Protein AF-Q2S9F2-F1 (afdb_monomer_lite)

Radius of gyration: 26.55 Å; chains: 1; bounding box: 74×71×76 Å

Sequence (240 aa):
MEINANRGHQISAYERQDVNKSVSGRTSPLAGSSPKSVAPEAPVVNSQAAGASGDALRTSQHSETRSVEAHNAGSGSVSNESGYSQVISGLIEDSNKKFPLTETNARIILDRFVPEGFVPEAVAGPGGKGADLVTKGPDGQIFKIENKCTASARGFDKEISHAAQNQAEGCLVFVQVPEGTDAGRWMGKFWGNRQTILNDPTPENVQKLEVYKNTDIVIYDDKGNELLPRQPIFNPDGKR

Foldseek 3Di:
DDDDDDDDDDDDDDDDDDDDDDDDDDDDDDDDDDDDDDDDDDDDDDDDDDDDDDDDYDDDDDDDDDDDDDDDDDDPPPPPPVVLVVQLVLQQVLADPVFTQASLVSVCCVVPVQDPQWDWPDANPDPQAEARTWIAHPVRDIAGEHEHEDADLVSVLVVVLSCLPHYFQQYEYEYEYAPPDQVVVSLLVSLVVLVVLLVPVDVVSVVSQVSQQNYWYWYAYSVGHTNGDIDGSDDSVSDD

pLDDT: mean 72.16, std 23.18, range [33.34, 98.62]

Secondary structure (DSSP, 8-state):
------------------------------------------------------------------------------SSHHHHHHHHHHHHHHS-TTSPPPHHHHHHIIIIISPTT-EEEEESPSTTTS-SEEEE-TTS-EEEEEEEE-SSHHHHHHHHHHHHHHT-TT-EEEEEE-TT--HHHHHHHHHHTTHHHHHS--HHHHHHHHHHHT-EEEEEETTS-EEEEEEES--TT---

Organism: Hahella chejuensis (strain KCTC 2396) (NCBI:txid349521)

Structure (mmCIF, N/CA/C/O backbone):
data_AF-Q2S9F2-F1
#
_entry.id   AF-Q2S9F2-F1
#
loop_
_atom_site.group_PDB
_atom_site.id
_atom_site.type_symbol
_atom_site.label_atom_id
_atom_site.label_alt_id
_atom_site.label_comp_id
_atom_site.label_asym_id
_atom_site.label_entity_id
_atom_site.label_seq_id
_atom_site.pdbx_PDB_ins_code
_atom_site.Cartn_x
_atom_site.Cartn_y
_atom_site.Cartn_z
_atom_site.occupancy
_atom_site.B_iso_or_equiv
_atom_site.auth_seq_id
_atom_site.auth_comp_id
_atom_site.auth_asym_id
_atom_site.auth_atom_id
_atom_site.pdbx_PDB_model_num
ATOM 1 N N . MET A 1 1 ? 10.775 -36.681 32.667 1.00 45.22 1 MET A N 1
ATOM 2 C CA . MET A 1 1 ? 10.186 -36.046 31.470 1.00 45.22 1 MET A CA 1
ATOM 3 C C . MET A 1 1 ? 9.834 -34.634 31.867 1.00 45.22 1 MET A C 1
ATOM 5 O O . MET A 1 1 ? 8.874 -34.444 32.601 1.00 45.22 1 MET A O 1
ATOM 9 N N . GLU A 1 2 ? 10.694 -33.686 31.514 1.00 41.72 2 GLU A N 1
ATOM 10 C CA . GLU A 1 2 ? 10.512 -32.276 31.849 1.00 41.72 2 GLU A CA 1
ATOM 11 C C . GLU A 1 2 ? 9.581 -31.603 30.841 1.00 41.72 2 GLU A C 1
ATOM 13 O O . GLU A 1 2 ? 9.624 -31.867 29.639 1.00 41.72 2 GLU A O 1
ATOM 18 N N . ILE A 1 3 ? 8.708 -30.765 31.385 1.00 43.34 3 ILE A N 1
ATOM 19 C CA . ILE A 1 3 ? 7.673 -29.998 30.706 1.00 43.34 3 ILE A CA 1
ATOM 20 C C . ILE A 1 3 ? 8.338 -28.709 30.227 1.00 43.34 3 ILE A C 1
ATOM 22 O O . ILE A 1 3 ? 8.887 -27.983 31.053 1.00 43.34 3 ILE A O 1
ATOM 26 N N . ASN A 1 4 ? 8.275 -28.398 28.932 1.00 47.09 4 ASN A N 1
ATOM 27 C CA . ASN A 1 4 ? 8.711 -27.095 28.434 1.00 47.09 4 ASN A CA 1
ATOM 28 C C . ASN A 1 4 ? 7.528 -26.366 27.803 1.00 47.09 4 ASN A C 1
ATOM 30 O O . ASN A 1 4 ? 7.101 -26.655 26.686 1.00 47.09 4 ASN A O 1
ATOM 34 N N . ALA A 1 5 ? 6.978 -25.443 28.584 1.00 44.69 5 ALA A N 1
ATOM 35 C CA . ALA A 1 5 ? 6.025 -24.448 28.146 1.00 44.69 5 ALA A CA 1
ATOM 36 C C . ALA A 1 5 ? 6.766 -23.150 27.795 1.00 44.69 5 ALA A C 1
ATOM 38 O O . ALA A 1 5 ? 7.751 -22.797 28.440 1.00 44.69 5 ALA A O 1
ATOM 39 N N . ASN A 1 6 ? 6.144 -22.383 26.896 1.00 40.88 6 ASN A N 1
ATOM 40 C CA . ASN A 1 6 ? 6.154 -20.919 26.864 1.00 40.88 6 ASN A CA 1
ATOM 41 C C . ASN A 1 6 ? 7.229 -20.217 26.002 1.00 40.88 6 ASN A C 1
ATOM 43 O O . ASN A 1 6 ? 8.405 -20.182 26.351 1.00 40.88 6 ASN A O 1
ATOM 47 N N . ARG A 1 7 ? 6.775 -19.509 24.954 1.00 42.38 7 ARG A N 1
ATOM 48 C CA . ARG A 1 7 ? 6.865 -18.033 24.887 1.00 42.38 7 ARG A CA 1
ATOM 49 C C . ARG A 1 7 ? 6.164 -17.469 23.647 1.00 42.38 7 ARG A C 1
ATOM 51 O O . ARG A 1 7 ? 6.680 -17.535 22.535 1.00 42.38 7 ARG A O 1
ATOM 58 N N . GLY A 1 8 ? 5.003 -16.859 23.882 1.00 33.34 8 GLY A N 1
ATOM 59 C CA . GLY A 1 8 ? 4.408 -15.883 22.975 1.00 33.34 8 GLY A CA 1
ATOM 60 C C . GLY A 1 8 ? 5.247 -14.604 22.924 1.00 33.34 8 GLY A C 1
ATOM 61 O O . GLY A 1 8 ? 5.791 -14.167 23.939 1.00 33.34 8 GLY A O 1
ATOM 62 N N . HIS A 1 9 ? 5.356 -14.016 21.736 1.00 38.94 9 HIS A N 1
ATOM 63 C CA . HIS A 1 9 ? 5.893 -12.674 21.547 1.00 38.94 9 HIS A CA 1
ATOM 64 C C . HIS A 1 9 ? 4.723 -11.688 21.542 1.00 38.94 9 HIS A C 1
ATOM 66 O O . HIS A 1 9 ? 3.974 -11.607 20.573 1.00 38.94 9 HIS A O 1
ATOM 72 N N . GLN A 1 10 ? 4.563 -10.957 22.645 1.00 36.69 10 GLN A N 1
ATOM 73 C CA . GLN A 1 10 ? 3.843 -9.687 22.656 1.00 36.69 10 GLN A CA 1
ATOM 74 C C . GLN A 1 10 ? 4.775 -8.616 22.086 1.00 36.69 10 GLN A C 1
ATOM 76 O O . GLN A 1 10 ? 5.884 -8.431 22.590 1.00 36.69 10 GLN A O 1
ATOM 81 N N . ILE A 1 11 ? 4.339 -7.923 21.037 1.00 41.59 11 ILE A N 1
ATOM 82 C CA . ILE A 1 11 ? 5.031 -6.741 20.523 1.00 41.59 11 ILE A CA 1
ATOM 83 C C . ILE A 1 11 ? 4.485 -5.544 21.305 1.00 41.59 11 ILE A C 1
ATOM 85 O O . ILE A 1 11 ? 3.304 -5.217 21.233 1.00 41.59 11 ILE A O 1
ATOM 89 N N . SER A 1 12 ? 5.363 -4.970 22.124 1.00 42.62 12 SER A N 1
ATOM 90 C CA . SER A 1 12 ? 5.127 -3.815 22.988 1.00 42.62 12 SER A CA 1
ATOM 91 C C . SER A 1 12 ? 4.957 -2.529 22.179 1.00 42.62 12 SER A C 1
ATOM 93 O O . SER A 1 12 ? 5.677 -2.297 21.209 1.00 42.62 12 SER A O 1
ATOM 95 N N . ALA A 1 13 ? 4.047 -1.677 22.651 1.00 37.44 13 ALA A N 1
ATOM 96 C CA . ALA A 1 13 ? 3.796 -0.321 22.187 1.00 37.44 13 ALA A CA 1
ATOM 97 C C . ALA A 1 13 ? 5.071 0.545 22.173 1.00 37.44 13 ALA A C 1
ATOM 99 O O . ALA A 1 13 ? 5.879 0.504 23.104 1.00 37.44 13 ALA A O 1
ATOM 100 N N . TYR A 1 14 ? 5.224 1.344 21.115 1.00 40.38 14 TYR A N 1
ATOM 101 C CA . TYR A 1 14 ? 6.233 2.393 21.016 1.00 40.38 14 TYR A CA 1
ATOM 102 C C . TYR A 1 14 ? 5.689 3.690 21.625 1.00 40.38 14 TYR A C 1
ATOM 104 O O . TYR A 1 14 ? 4.856 4.371 21.038 1.00 40.38 14 TYR A O 1
ATOM 112 N N . GLU A 1 15 ? 6.210 4.034 22.797 1.00 41.66 15 GLU A N 1
ATOM 113 C CA . GLU A 1 15 ? 6.086 5.339 23.441 1.00 41.66 15 GLU A CA 1
ATOM 114 C C . GLU A 1 15 ? 7.384 6.119 23.185 1.00 41.66 15 GLU A C 1
ATOM 116 O O . GLU A 1 15 ? 8.448 5.689 23.637 1.00 41.66 15 GLU A O 1
ATOM 121 N N . ARG A 1 16 ? 7.339 7.240 22.446 1.00 43.81 16 ARG A N 1
ATOM 122 C CA . ARG A 1 16 ? 8.476 8.178 22.341 1.00 43.81 16 ARG A CA 1
ATOM 123 C C . ARG A 1 16 ? 8.042 9.642 22.248 1.00 43.81 16 ARG A C 1
ATOM 125 O O . ARG A 1 16 ? 7.704 10.145 21.188 1.00 43.81 16 ARG A O 1
ATOM 132 N N . GLN A 1 17 ? 8.111 10.264 23.421 1.00 35.12 17 GLN A N 1
ATOM 133 C CA . GLN A 1 17 ? 8.610 11.601 23.765 1.00 35.12 17 GLN A CA 1
ATOM 134 C C . GLN A 1 17 ? 8.918 12.587 22.622 1.00 35.12 17 GLN A C 1
ATOM 136 O O . GLN A 1 17 ? 9.871 12.420 21.859 1.00 35.12 17 GLN A O 1
ATOM 141 N N . ASP A 1 18 ? 8.185 13.701 22.656 1.00 40.66 18 ASP A N 1
ATOM 142 C CA . ASP A 1 18 ? 8.469 14.950 21.958 1.00 40.66 18 ASP A CA 1
ATOM 143 C C . ASP A 1 18 ? 9.822 15.541 22.377 1.00 40.66 18 ASP A C 1
ATOM 145 O O . ASP A 1 18 ? 10.045 15.891 23.540 1.00 40.66 18 ASP A O 1
ATOM 149 N N . VAL A 1 19 ? 10.719 15.732 21.407 1.00 45.16 19 VAL A N 1
ATOM 150 C CA . VAL A 1 19 ? 11.917 16.557 21.584 1.00 45.16 19 VAL A CA 1
ATOM 151 C C . VAL A 1 19 ? 11.821 17.780 20.682 1.00 45.16 19 VAL A C 1
ATOM 153 O O . VAL A 1 19 ? 12.097 17.739 19.485 1.00 45.16 19 VAL A O 1
ATOM 156 N N . ASN A 1 20 ? 11.466 18.893 21.321 1.00 40.97 20 ASN A N 1
ATOM 157 C CA . ASN A 1 20 ? 11.644 20.262 20.854 1.00 40.97 20 ASN A CA 1
ATOM 158 C C . ASN A 1 20 ? 13.011 20.473 20.183 1.00 40.97 20 ASN A C 1
ATOM 160 O O . ASN A 1 20 ? 14.044 20.422 20.856 1.00 40.97 20 ASN A O 1
ATOM 164 N N . LYS A 1 21 ? 13.022 20.856 18.901 1.00 42.50 21 LYS A N 1
ATOM 165 C CA . LYS A 1 21 ? 14.132 21.623 18.319 1.00 42.50 21 LYS A CA 1
ATOM 166 C C . LYS A 1 21 ? 13.632 22.771 17.447 1.00 42.50 21 LYS A C 1
ATOM 168 O O . LYS A 1 21 ? 13.168 22.598 16.328 1.00 42.50 21 LYS A O 1
ATOM 173 N N . SER A 1 22 ? 13.802 23.954 18.028 1.00 42.22 22 SER A N 1
ATOM 174 C CA . SER A 1 22 ? 13.998 25.256 17.394 1.00 42.22 22 SER A CA 1
ATOM 175 C C . SER A 1 22 ? 14.765 25.155 16.067 1.00 42.22 22 SER A C 1
ATOM 177 O O . SER A 1 22 ? 15.881 24.631 16.026 1.00 42.22 22 SER A O 1
ATOM 179 N N . VAL A 1 23 ? 14.183 25.706 14.997 1.00 43.41 23 VAL A N 1
ATOM 180 C CA . VAL A 1 23 ? 14.900 26.027 13.759 1.00 43.41 23 VAL A CA 1
ATOM 181 C C . VAL A 1 23 ? 14.682 27.500 13.438 1.00 43.41 23 VAL A C 1
ATOM 183 O O . VAL A 1 23 ? 13.588 27.955 13.112 1.00 43.41 23 VAL A O 1
ATOM 186 N N . SER A 1 24 ? 15.787 28.223 13.582 1.00 42.72 24 SER A N 1
ATOM 187 C CA . SER A 1 24 ? 16.020 29.599 13.167 1.00 42.72 24 SER A CA 1
ATOM 188 C C . SER A 1 24 ? 15.817 29.760 11.660 1.00 42.72 24 SER A C 1
ATOM 190 O O . SER A 1 24 ? 16.297 28.954 10.860 1.00 42.72 24 SER A O 1
ATOM 192 N N . GLY A 1 25 ? 15.096 30.816 11.287 1.00 40.66 25 GLY A N 1
ATOM 193 C CA . GLY A 1 25 ? 14.756 31.137 9.912 1.00 40.66 25 GLY A CA 1
ATOM 194 C C . GLY A 1 25 ? 15.952 31.576 9.070 1.00 40.66 25 GLY A C 1
ATOM 195 O O . GLY A 1 25 ? 16.818 32.332 9.509 1.00 40.66 25 GLY A O 1
ATOM 196 N N . ARG A 1 26 ? 15.931 31.172 7.799 1.00 42.25 26 ARG A N 1
ATOM 197 C CA . ARG A 1 26 ? 16.547 31.929 6.709 1.00 42.25 26 ARG A CA 1
ATOM 198 C C . ARG A 1 26 ? 15.593 31.982 5.531 1.00 42.25 26 ARG A C 1
ATOM 200 O O . ARG A 1 26 ? 15.248 30.975 4.923 1.00 42.25 26 ARG A O 1
ATOM 207 N N . THR A 1 27 ? 15.178 33.204 5.254 1.00 45.12 27 THR A N 1
ATOM 208 C CA . THR A 1 27 ? 14.506 33.652 4.049 1.00 45.12 27 THR A CA 1
ATOM 209 C C . THR A 1 27 ? 15.504 33.697 2.895 1.00 45.12 27 THR A C 1
ATOM 211 O O . THR A 1 27 ? 16.636 34.154 3.055 1.00 45.12 27 THR A O 1
ATOM 214 N N . SER A 1 28 ? 15.080 33.267 1.709 1.00 43.59 28 SER A N 1
ATOM 215 C CA . SER A 1 28 ? 15.512 33.866 0.442 1.00 43.59 28 SER A CA 1
ATOM 216 C C . SER A 1 28 ? 14.457 33.626 -0.645 1.00 43.59 28 SER A C 1
ATOM 218 O O . SER A 1 28 ? 13.730 32.634 -0.566 1.00 43.59 28 SER A O 1
ATOM 220 N N . PRO A 1 29 ? 14.301 34.568 -1.594 1.00 51.03 29 PRO A N 1
ATOM 221 C CA . PRO A 1 29 ? 13.033 34.796 -2.271 1.00 51.03 29 PRO A CA 1
ATOM 222 C C . PRO A 1 29 ? 12.906 34.174 -3.670 1.00 51.03 29 PRO A C 1
ATOM 224 O O . PRO A 1 29 ? 13.873 33.961 -4.394 1.00 51.03 29 PRO A O 1
ATOM 227 N N . LEU A 1 30 ? 11.629 33.956 -3.996 1.00 38.56 30 LEU A N 1
ATOM 228 C CA . LEU A 1 30 ? 10.919 34.014 -5.278 1.00 38.56 30 LEU A CA 1
ATOM 229 C C . LEU A 1 30 ? 11.666 34.584 -6.502 1.00 38.56 30 LEU A C 1
ATOM 231 O O . LEU A 1 30 ? 12.163 35.704 -6.463 1.00 38.56 30 LEU A O 1
ATOM 235 N N . ALA A 1 31 ? 11.513 33.877 -7.630 1.00 37.41 31 ALA A N 1
ATOM 236 C CA . ALA A 1 31 ? 10.821 34.324 -8.857 1.00 37.41 31 ALA A CA 1
ATOM 237 C C . ALA A 1 31 ? 11.562 33.886 -10.135 1.00 37.41 31 ALA A C 1
ATOM 239 O O . ALA A 1 31 ? 12.744 34.161 -10.310 1.00 37.41 31 ALA A O 1
ATOM 240 N N . GLY A 1 32 ? 10.845 33.236 -11.055 1.00 36.12 32 GLY A N 1
ATOM 241 C CA . GLY A 1 32 ? 11.399 32.806 -12.342 1.00 36.12 32 GLY A CA 1
ATOM 242 C C . GLY A 1 32 ? 10.401 32.043 -13.207 1.00 36.12 32 GLY A C 1
ATOM 243 O O . GLY A 1 32 ? 10.563 30.857 -13.455 1.00 36.12 32 GLY A O 1
ATOM 244 N N . SER A 1 33 ? 9.338 32.742 -13.587 1.00 38.69 33 SER A N 1
ATOM 245 C CA . SER A 1 33 ? 8.270 32.447 -14.547 1.00 38.69 33 SER A CA 1
ATOM 246 C C . SER A 1 33 ? 8.519 31.369 -15.623 1.00 38.69 33 SER A C 1
ATOM 248 O O . SER A 1 33 ? 9.449 31.457 -16.416 1.00 38.69 33 SER A O 1
ATOM 250 N N . SER A 1 34 ? 7.566 30.437 -15.754 1.00 43.50 34 SER A N 1
ATOM 251 C CA . SER A 1 34 ? 7.169 29.856 -17.055 1.00 43.50 34 SER A CA 1
ATOM 252 C C . SER A 1 34 ? 6.164 30.797 -17.743 1.00 43.50 34 SER A C 1
ATOM 254 O O . SER A 1 34 ? 5.491 31.552 -17.034 1.00 43.50 34 SER A O 1
ATOM 256 N N . PRO A 1 35 ? 5.984 30.748 -19.081 1.00 49.78 35 PRO A N 1
ATOM 257 C CA . PRO A 1 35 ? 4.872 29.916 -19.566 1.00 49.78 35 PRO A CA 1
ATOM 258 C C . PRO A 1 35 ? 5.011 29.293 -20.983 1.00 49.78 35 PRO A C 1
ATOM 260 O O . PRO A 1 35 ? 5.634 29.853 -21.875 1.00 49.78 35 PRO A O 1
ATOM 263 N N . LYS A 1 36 ? 4.303 28.156 -21.142 1.00 37.22 36 LYS A N 1
ATOM 264 C CA . LYS A 1 36 ? 3.367 27.759 -22.231 1.00 37.22 36 LYS A CA 1
ATOM 265 C C . LYS A 1 36 ? 3.861 27.782 -23.693 1.00 37.22 36 LYS A C 1
ATOM 267 O O . LYS A 1 36 ? 4.140 28.827 -24.251 1.00 37.22 36 LYS A O 1
ATOM 272 N N . SER A 1 37 ? 4.027 26.610 -24.321 1.00 40.28 37 SER A N 1
ATOM 273 C CA . SER A 1 37 ? 3.012 25.799 -25.047 1.00 40.28 37 SER A CA 1
ATOM 274 C C . SER A 1 37 ? 2.875 26.207 -26.516 1.00 40.28 37 SER A C 1
ATOM 276 O O . SER A 1 37 ? 2.572 27.366 -26.730 1.00 40.28 37 SER A O 1
ATOM 278 N N . VAL A 1 38 ? 3.008 25.271 -27.470 1.00 37.25 38 VAL A N 1
ATOM 279 C CA . VAL A 1 38 ? 2.048 24.983 -28.568 1.00 37.25 38 VAL A CA 1
ATOM 280 C C . VAL A 1 38 ? 2.510 23.717 -29.319 1.00 37.25 38 VAL A C 1
ATOM 282 O O . VAL A 1 38 ? 3.576 23.693 -29.922 1.00 37.25 38 VAL A O 1
ATOM 285 N N . ALA A 1 39 ? 1.672 22.685 -29.297 1.00 46.53 39 ALA A N 1
ATOM 286 C CA . ALA A 1 39 ? 1.370 21.721 -30.367 1.00 46.53 39 ALA A CA 1
ATOM 287 C C . ALA A 1 39 ? 0.012 21.093 -29.962 1.00 46.53 39 ALA A C 1
ATOM 289 O O . ALA A 1 39 ? -0.249 21.085 -28.753 1.00 46.53 39 ALA A O 1
ATOM 290 N N . PRO A 1 40 ? -0.861 20.565 -30.848 1.00 50.81 40 PRO A N 1
ATOM 291 C CA . PRO A 1 40 ? -0.631 20.129 -32.232 1.00 50.81 40 PRO A CA 1
ATOM 292 C C . PRO A 1 40 ? -1.713 20.586 -33.247 1.00 50.81 40 PRO A C 1
ATOM 294 O O . PRO A 1 40 ? -2.812 20.981 -32.868 1.00 50.81 40 PRO A O 1
ATOM 297 N N . GLU A 1 41 ? -1.441 20.442 -34.546 1.00 40.09 41 GLU A N 1
ATOM 298 C CA . GLU A 1 41 ? -2.476 20.439 -35.591 1.00 40.09 41 GLU A CA 1
ATOM 299 C C . GLU A 1 41 ? -2.682 19.019 -36.136 1.00 40.09 41 GLU A C 1
ATOM 301 O O . GLU A 1 41 ? -1.753 18.371 -36.614 1.00 40.09 41 GLU A O 1
ATOM 306 N N . ALA A 1 42 ? -3.927 18.558 -36.078 1.00 48.06 42 ALA A N 1
ATOM 307 C CA . ALA A 1 42 ? -4.549 17.630 -37.020 1.00 48.06 42 ALA A CA 1
ATOM 308 C C . ALA A 1 42 ? -6.026 18.054 -37.095 1.00 48.06 42 ALA A C 1
ATOM 310 O O . ALA A 1 42 ? -6.564 18.493 -36.072 1.00 48.06 42 ALA A O 1
ATOM 311 N N . PRO A 1 43 ? -6.706 17.956 -38.253 1.00 52.97 43 PRO A N 1
ATOM 312 C CA . PRO A 1 43 ? -7.433 16.709 -38.508 1.00 52.97 43 PRO A CA 1
ATOM 313 C C . PRO A 1 43 ? -7.662 16.387 -40.003 1.00 52.97 43 PRO A C 1
ATOM 315 O O . PRO A 1 43 ? -7.225 17.103 -40.895 1.00 52.97 43 PRO A O 1
ATOM 318 N N . VAL A 1 44 ? -8.439 15.317 -40.212 1.00 44.75 44 VAL A N 1
ATOM 319 C CA . VAL A 1 44 ? -9.362 15.013 -41.326 1.00 44.75 44 VAL A CA 1
ATOM 320 C C . VAL A 1 44 ? -9.011 13.713 -42.045 1.00 44.75 44 VAL A C 1
ATOM 322 O O . VAL A 1 44 ? -8.223 13.716 -42.979 1.00 44.75 44 VAL A O 1
ATOM 325 N N . VAL A 1 45 ? -9.720 12.631 -41.694 1.00 49.09 45 VAL A N 1
ATOM 326 C CA . VAL A 1 45 ? -10.339 11.748 -42.697 1.00 49.09 45 VAL A CA 1
ATOM 327 C C . VAL A 1 45 ? -11.680 11.247 -42.158 1.00 49.09 45 VAL A C 1
ATOM 329 O O . VAL A 1 45 ? -11.782 10.748 -41.041 1.00 49.09 45 VAL A O 1
ATOM 332 N N . ASN A 1 46 ? -12.705 11.434 -42.981 1.00 40.50 46 ASN A N 1
ATOM 333 C CA . ASN A 1 46 ? -14.092 11.028 -42.812 1.00 40.50 46 ASN A CA 1
ATOM 334 C C . ASN A 1 46 ? -14.318 9.711 -43.579 1.00 40.50 46 ASN A C 1
ATOM 336 O O . ASN A 1 46 ? -13.809 9.568 -44.690 1.00 40.50 46 ASN A O 1
ATOM 340 N N . SER A 1 47 ? -15.096 8.774 -43.039 1.00 49.50 47 SER A N 1
ATOM 341 C CA . SER A 1 47 ? -15.821 7.780 -43.850 1.00 49.50 47 SER A CA 1
ATOM 342 C C . SER A 1 47 ? -17.015 7.197 -43.086 1.00 49.50 47 SER A C 1
ATOM 344 O O . SER A 1 47 ? -16.879 6.522 -42.070 1.00 49.50 47 SER A O 1
ATOM 346 N N . GLN A 1 48 ? -18.197 7.495 -43.630 1.00 39.34 48 GLN A N 1
ATOM 347 C CA . GLN A 1 48 ? -19.456 6.740 -43.537 1.00 39.34 48 GLN A CA 1
ATOM 348 C C . GLN A 1 48 ? -19.243 5.339 -44.184 1.00 39.34 48 GLN A C 1
ATOM 350 O O . GLN A 1 48 ? -18.257 5.158 -44.889 1.00 39.34 48 GLN A O 1
ATOM 355 N N . ALA A 1 49 ? -20.063 4.289 -44.075 1.00 38.88 49 ALA A N 1
ATOM 356 C CA . ALA A 1 49 ? -21.496 4.125 -43.829 1.00 38.88 49 ALA A CA 1
ATOM 357 C C . ALA A 1 49 ? -21.780 2.631 -43.468 1.00 38.88 49 ALA A C 1
ATOM 359 O O . ALA A 1 49 ? -20.984 1.766 -43.815 1.00 38.88 49 ALA A O 1
ATOM 360 N N . ALA A 1 50 ? -22.853 2.325 -42.724 1.00 38.12 50 ALA A N 1
ATOM 361 C CA . ALA A 1 50 ? -24.088 1.642 -43.183 1.00 38.12 50 ALA A CA 1
ATOM 362 C C . ALA A 1 50 ? -24.192 0.115 -42.928 1.00 38.12 50 ALA A C 1
ATOM 364 O O . ALA A 1 50 ? -23.249 -0.636 -43.143 1.00 38.12 50 ALA A O 1
ATOM 365 N N . GLY A 1 51 ? -25.402 -0.319 -42.533 1.00 36.47 51 GLY A N 1
ATOM 366 C CA . GLY A 1 51 ? -25.872 -1.718 -42.473 1.00 36.47 51 GLY A CA 1
ATOM 367 C C . GLY A 1 51 ? -26.709 -1.998 -41.212 1.00 36.47 51 GLY A C 1
ATOM 368 O O . GLY A 1 51 ? -26.136 -2.255 -40.163 1.00 36.47 51 GLY A O 1
ATOM 369 N N . ALA A 1 52 ? -28.014 -1.688 -41.197 1.00 39.88 52 ALA A N 1
ATOM 370 C CA . ALA A 1 52 ? -29.151 -2.585 -41.517 1.00 39.88 52 ALA A CA 1
ATOM 371 C C . ALA A 1 52 ? -29.358 -3.702 -40.458 1.00 39.88 52 ALA A C 1
ATOM 373 O O . ALA A 1 52 ? -28.491 -4.546 -40.288 1.00 39.88 52 ALA A O 1
ATOM 374 N N . SER A 1 53 ? -30.370 -3.637 -39.580 1.00 43.53 53 SER A N 1
ATOM 375 C CA . SER A 1 53 ? -31.812 -3.944 -39.770 1.00 43.53 53 SER A CA 1
ATOM 376 C C . SER A 1 53 ? -32.147 -5.448 -39.754 1.00 43.53 53 SER A C 1
ATOM 378 O O . SER A 1 53 ? -31.659 -6.199 -40.589 1.00 43.53 53 SER A O 1
ATOM 380 N N . GLY A 1 54 ? -33.047 -5.840 -38.841 1.00 39.94 54 GLY A N 1
ATOM 381 C CA . GLY A 1 54 ? -33.668 -7.171 -38.698 1.00 39.94 54 GLY A CA 1
ATOM 382 C C . GLY A 1 54 ? -33.983 -7.417 -37.216 1.00 39.94 54 GLY A C 1
ATOM 383 O O . GLY A 1 54 ? -33.077 -7.723 -36.455 1.00 39.94 54 GLY A O 1
ATOM 384 N N . ASP A 1 55 ? -35.116 -7.006 -36.650 1.00 37.25 55 ASP A N 1
ATOM 385 C CA . ASP A 1 55 ? -36.523 -7.360 -36.892 1.00 37.25 55 ASP A CA 1
ATOM 386 C C . ASP A 1 55 ? -36.940 -8.751 -36.362 1.00 37.25 55 ASP A C 1
ATOM 388 O O . ASP A 1 55 ? -36.263 -9.751 -36.580 1.00 37.25 55 ASP A O 1
ATOM 392 N N . ALA A 1 56 ? -38.120 -8.739 -35.729 1.00 38.53 56 ALA A N 1
ATOM 393 C CA . ALA A 1 56 ? -39.064 -9.827 -35.463 1.00 38.53 56 ALA A CA 1
ATOM 394 C C . ALA A 1 56 ? -39.006 -10.717 -34.185 1.00 38.53 56 ALA A C 1
ATOM 396 O O . ALA A 1 56 ? -38.233 -11.659 -34.062 1.00 38.53 56 ALA A O 1
ATOM 397 N N . LEU A 1 57 ? -40.080 -10.517 -33.392 1.00 38.62 57 LEU A N 1
ATOM 398 C CA . LEU A 1 57 ? -41.033 -11.509 -32.835 1.00 38.62 57 LEU A CA 1
ATOM 399 C C . LEU A 1 57 ? -40.685 -12.281 -31.530 1.00 38.62 57 LEU A C 1
ATOM 401 O O . LEU A 1 57 ? -39.748 -13.060 -31.477 1.00 38.62 57 LEU A O 1
ATOM 405 N N . ARG A 1 58 ? -41.448 -12.052 -30.436 1.00 37.59 58 ARG A N 1
ATOM 406 C CA . ARG A 1 58 ? -42.663 -12.804 -29.968 1.00 37.59 58 ARG A CA 1
ATOM 407 C C . ARG A 1 58 ? -42.252 -14.050 -29.144 1.00 37.59 58 ARG A C 1
ATOM 409 O O . ARG A 1 58 ? -41.557 -14.906 -29.658 1.00 37.59 58 ARG A O 1
ATOM 416 N N . THR A 1 59 ? -42.658 -14.281 -27.889 1.00 41.19 59 THR A N 1
ATOM 417 C CA . THR A 1 59 ? -44.028 -14.625 -27.450 1.00 41.19 59 THR A CA 1
ATOM 418 C C . THR A 1 59 ? -44.055 -14.883 -25.921 1.00 41.19 59 THR A C 1
ATOM 420 O O . THR A 1 59 ? -43.127 -15.472 -25.386 1.00 41.19 59 THR A O 1
ATOM 423 N N . SER A 1 60 ? -45.143 -14.434 -25.285 1.00 40.84 60 SER A N 1
ATOM 424 C CA . SER A 1 60 ? -45.884 -14.857 -24.073 1.00 40.84 60 SER A CA 1
ATOM 425 C C . SER A 1 60 ? -45.291 -15.643 -22.883 1.00 40.84 60 SER A C 1
ATOM 427 O O . SER A 1 60 ? -44.756 -16.731 -23.025 1.00 40.84 60 SER A O 1
ATOM 429 N N . GLN A 1 61 ? -45.670 -15.122 -21.701 1.00 42.09 61 GLN A N 1
ATOM 430 C CA . GLN A 1 61 ? -46.372 -15.763 -20.567 1.00 42.09 61 GLN A CA 1
ATOM 431 C C . GLN A 1 61 ? -45.831 -17.075 -19.975 1.00 42.09 61 GLN A C 1
ATOM 433 O O . GLN A 1 61 ? -45.916 -18.122 -20.599 1.00 42.09 61 GLN A O 1
ATOM 438 N N . HIS A 1 62 ? -45.517 -17.042 -18.676 1.00 38.94 62 HIS A N 1
ATOM 439 C CA . HIS A 1 62 ? -46.266 -17.825 -17.686 1.00 38.94 62 HIS A CA 1
ATOM 440 C C . HIS A 1 62 ? -46.014 -17.308 -16.263 1.00 38.94 62 HIS A C 1
ATOM 442 O O . HIS A 1 62 ? -44.879 -17.172 -15.813 1.00 38.94 62 HIS A O 1
ATOM 448 N N . SER A 1 63 ? -47.112 -17.013 -15.574 1.00 46.47 63 SER A N 1
ATOM 449 C CA . SER A 1 63 ? -47.193 -16.785 -14.136 1.00 46.47 63 SER A CA 1
ATOM 450 C C . SER A 1 63 ? -47.233 -18.136 -13.429 1.00 46.47 63 SER A C 1
ATOM 452 O O . SER A 1 63 ? -48.074 -18.948 -13.799 1.00 46.47 63 SER A O 1
ATOM 454 N N . GLU A 1 64 ? -46.443 -18.338 -12.375 1.00 44.81 64 GLU A N 1
ATOM 455 C CA . GLU A 1 64 ? -46.796 -19.263 -11.293 1.00 44.81 64 GLU A CA 1
ATOM 456 C C . GLU A 1 64 ? -46.323 -18.710 -9.946 1.00 44.81 64 GLU A C 1
ATOM 458 O O . GLU A 1 64 ? -45.140 -18.574 -9.646 1.00 44.81 64 GLU A O 1
ATOM 463 N N . THR A 1 65 ? -47.317 -18.362 -9.139 1.00 44.25 65 THR A N 1
ATOM 464 C CA . THR A 1 65 ? -47.249 -18.112 -7.705 1.00 44.25 65 THR A CA 1
ATOM 465 C C . THR A 1 65 ? -46.995 -19.417 -6.956 1.00 44.25 65 THR A C 1
ATOM 467 O O . THR A 1 65 ? -47.785 -20.354 -7.085 1.00 44.25 65 THR A O 1
ATOM 470 N N . ARG A 1 66 ? -45.993 -19.450 -6.075 1.00 40.19 66 ARG A N 1
ATOM 471 C CA . ARG A 1 66 ? -45.994 -20.367 -4.929 1.00 40.19 66 ARG A CA 1
ATOM 472 C C . ARG A 1 66 ? -45.449 -19.678 -3.687 1.00 40.19 66 ARG A C 1
ATOM 474 O O . ARG A 1 66 ? -44.253 -19.453 -3.542 1.00 40.19 66 ARG A O 1
ATOM 481 N N . SER A 1 67 ? -46.390 -19.358 -2.811 1.00 42.97 67 SER A N 1
ATOM 482 C CA . SER A 1 67 ? -46.193 -19.057 -1.403 1.00 42.97 67 SER A CA 1
ATOM 483 C C . SER A 1 67 ? -45.572 -20.256 -0.691 1.00 42.97 67 SER A C 1
ATOM 485 O O . SER A 1 67 ? -46.047 -21.382 -0.847 1.00 42.97 67 SER A O 1
ATOM 487 N N . VAL A 1 68 ? -44.573 -19.998 0.148 1.00 50.44 68 VAL A N 1
ATOM 488 C CA . VAL A 1 68 ? -44.311 -20.807 1.340 1.00 50.44 68 VAL A CA 1
ATOM 489 C C . VAL A 1 68 ? -43.877 -19.865 2.455 1.00 50.44 68 VAL A C 1
ATOM 491 O O . VAL A 1 68 ? -42.925 -19.101 2.317 1.00 50.44 68 VAL A O 1
ATOM 494 N N . GLU A 1 69 ? -44.676 -19.882 3.515 1.00 38.59 69 GLU A N 1
ATOM 495 C CA . GLU A 1 69 ? -44.503 -19.158 4.766 1.00 38.59 69 GLU A CA 1
ATOM 496 C C . GLU A 1 69 ? -43.413 -19.781 5.652 1.00 38.59 69 GLU A C 1
ATOM 498 O O . GLU A 1 69 ? -43.187 -20.987 5.610 1.00 38.59 69 GLU A O 1
ATOM 503 N N . ALA A 1 70 ? -42.882 -18.923 6.536 1.00 38.62 70 ALA A N 1
ATOM 504 C CA . ALA A 1 70 ? -42.203 -19.200 7.809 1.00 38.62 70 ALA A CA 1
ATOM 505 C C . ALA A 1 70 ? -40.809 -19.869 7.721 1.00 38.62 70 ALA A C 1
ATOM 507 O O . ALA A 1 70 ? -40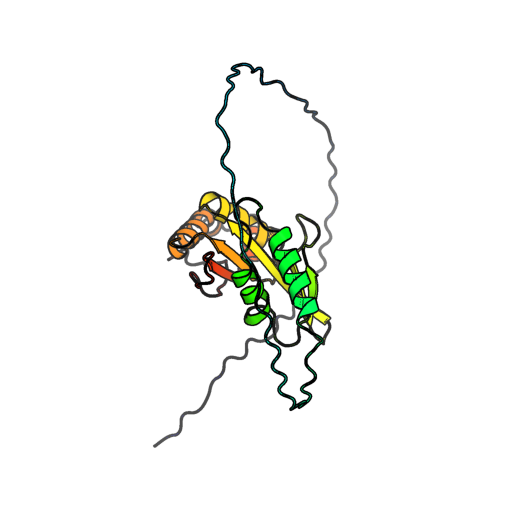.610 -20.890 7.087 1.00 38.62 70 ALA A O 1
ATOM 508 N N . HIS A 1 71 ? -39.754 -19.351 8.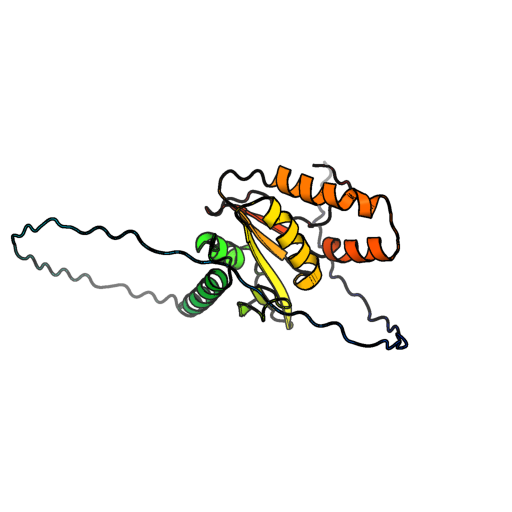354 1.00 38.94 71 HIS A N 1
ATOM 509 C CA . HIS A 1 71 ? -39.711 -18.854 9.723 1.00 38.94 71 HIS A CA 1
ATOM 510 C C . HIS A 1 71 ? -38.789 -17.642 9.887 1.00 38.94 71 HIS A C 1
ATOM 512 O O . HIS A 1 71 ? -37.612 -17.657 9.538 1.00 38.94 71 HIS A O 1
ATOM 518 N N . ASN A 1 72 ? -39.360 -16.614 10.506 1.00 44.56 72 ASN A N 1
ATOM 519 C CA . ASN A 1 72 ? -38.678 -15.468 11.075 1.00 44.56 72 ASN A CA 1
ATOM 520 C C . ASN A 1 72 ? -37.968 -15.910 12.367 1.00 44.56 72 ASN A C 1
ATOM 522 O O . ASN A 1 72 ? -38.612 -16.088 13.401 1.00 44.56 72 ASN A O 1
ATOM 526 N N . ALA A 1 73 ? -36.654 -16.108 12.297 1.00 39.59 73 ALA A N 1
ATOM 527 C CA . ALA A 1 73 ? -35.775 -16.107 13.458 1.00 39.59 73 ALA A CA 1
ATOM 528 C C . ALA A 1 73 ? -34.850 -14.900 13.305 1.00 39.59 73 ALA A C 1
ATOM 530 O O . ALA A 1 73 ? -33.900 -14.914 12.525 1.00 39.59 73 ALA A O 1
ATOM 531 N N . GLY A 1 74 ? -35.204 -13.824 14.004 1.00 46.50 74 GLY A N 1
ATOM 532 C CA . GLY A 1 74 ? -34.431 -12.597 14.041 1.00 46.50 74 GLY A CA 1
ATOM 533 C C . GLY A 1 74 ? -33.008 -12.862 14.515 1.00 46.50 74 GLY A C 1
ATOM 534 O O . GLY A 1 74 ? -32.782 -13.187 15.677 1.00 46.50 74 GLY A O 1
ATOM 535 N N . SER A 1 75 ? -32.057 -12.656 13.612 1.00 39.53 75 SER A N 1
ATOM 536 C CA . SER A 1 75 ? -30.697 -12.276 13.961 1.00 39.53 75 SER A CA 1
ATOM 537 C C . SER A 1 75 ? -30.508 -10.852 13.457 1.00 39.53 75 SER A C 1
ATOM 539 O O . SER A 1 75 ? -30.362 -10.605 12.261 1.00 39.53 75 SER A O 1
ATOM 541 N N . GLY A 1 76 ? -30.631 -9.889 14.368 1.00 41.62 76 GLY A N 1
ATOM 542 C CA . GLY A 1 76 ? -30.338 -8.495 14.077 1.00 41.62 76 GLY A CA 1
ATOM 543 C C . GLY A 1 76 ? -28.842 -8.325 13.826 1.00 41.62 76 GLY A C 1
ATOM 544 O O . GLY A 1 76 ? -28.079 -8.195 14.774 1.00 41.62 76 GLY A O 1
ATOM 545 N N . SER A 1 77 ? -28.432 -8.303 12.558 1.00 42.84 77 SER A N 1
ATOM 546 C CA . SER A 1 77 ? -27.099 -7.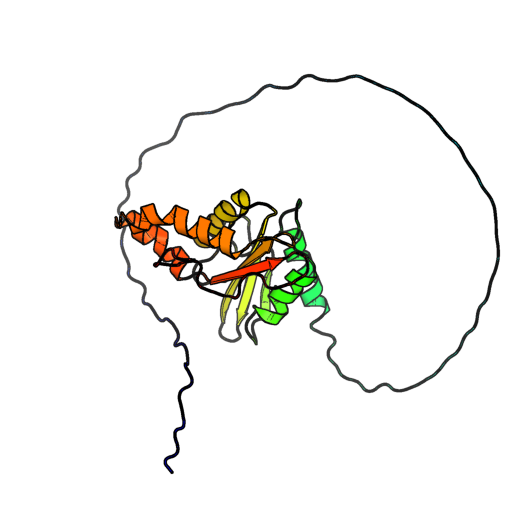849 12.131 1.00 42.84 77 SER A CA 1
ATOM 547 C C . SER A 1 77 ? -27.193 -6.912 10.918 1.00 42.84 77 SER A C 1
ATOM 549 O O . SER A 1 77 ? -26.433 -7.019 9.962 1.00 42.84 77 SER A O 1
ATOM 551 N N . VAL A 1 78 ? -28.166 -5.997 10.921 1.00 45.81 78 VAL A N 1
ATOM 552 C CA . VAL A 1 78 ? -28.463 -5.113 9.775 1.00 45.81 78 VAL A CA 1
ATOM 553 C C . VAL A 1 78 ? -27.895 -3.700 9.979 1.00 45.81 78 VAL A C 1
ATOM 555 O O . VAL A 1 78 ? -28.547 -2.716 9.660 1.00 45.81 78 VAL A O 1
ATOM 558 N N . SER A 1 79 ? -26.684 -3.546 10.526 1.00 42.94 79 SER A N 1
ATOM 559 C CA . SER A 1 79 ? -26.118 -2.193 10.713 1.00 42.94 79 SER A CA 1
ATOM 560 C C . SER A 1 79 ? -24.656 -1.985 10.322 1.00 42.94 79 SER A C 1
ATOM 562 O O . SER A 1 79 ? -24.174 -0.877 10.514 1.00 42.94 79 SER A O 1
ATOM 564 N N . ASN A 1 80 ? -23.970 -2.962 9.710 1.00 52.44 80 ASN A N 1
ATOM 565 C CA . ASN A 1 80 ? -22.606 -2.738 9.193 1.00 52.44 80 ASN A CA 1
ATOM 566 C C . ASN A 1 80 ? -22.463 -2.843 7.664 1.00 52.44 80 ASN A C 1
ATOM 568 O O . ASN A 1 80 ? -21.665 -2.100 7.100 1.00 52.44 80 ASN A O 1
ATOM 572 N N . GLU A 1 81 ? -23.237 -3.666 6.946 1.00 56.62 81 GLU A N 1
ATOM 573 C CA . GLU A 1 81 ? -22.987 -3.883 5.502 1.00 56.62 81 GLU A CA 1
ATOM 574 C C . GLU A 1 81 ? -23.144 -2.629 4.621 1.00 56.62 81 GLU A C 1
ATOM 576 O O . GLU A 1 81 ? -22.397 -2.445 3.652 1.00 56.62 81 GLU A O 1
ATOM 581 N N . SER A 1 82 ? -24.066 -1.723 4.962 1.00 60.91 82 SER A N 1
ATOM 582 C CA . SER A 1 82 ? -24.259 -0.483 4.198 1.00 60.91 82 SER A CA 1
ATOM 583 C C . SER A 1 82 ? -23.089 0.493 4.355 1.00 60.91 82 SER A C 1
ATOM 585 O O . SER A 1 82 ? -22.774 1.217 3.413 1.00 60.91 82 SER A O 1
ATOM 587 N N . GLY A 1 83 ? -22.426 0.492 5.519 1.00 72.00 83 GLY A N 1
ATOM 588 C CA . GLY A 1 83 ? -21.250 1.324 5.786 1.00 72.00 83 GLY A CA 1
ATOM 589 C C . GLY A 1 83 ? -20.023 0.838 5.018 1.00 72.00 83 GLY A C 1
ATOM 590 O O . GLY A 1 83 ? -19.362 1.625 4.343 1.00 72.00 83 GLY A O 1
ATOM 591 N N . TYR A 1 84 ? -19.775 -0.475 5.022 1.00 83.88 84 TYR A N 1
ATOM 592 C CA . TYR A 1 84 ? -18.668 -1.067 4.262 1.00 83.88 84 TYR A CA 1
ATOM 593 C C . TYR A 1 84 ? -18.820 -0.854 2.754 1.00 83.88 84 TYR A C 1
ATOM 595 O O . TYR A 1 84 ? -17.834 -0.596 2.074 1.00 83.88 84 TYR A O 1
ATOM 603 N N . SER A 1 85 ? -20.045 -0.881 2.226 1.00 88.19 85 SER A N 1
ATOM 604 C CA . SER A 1 85 ? -20.286 -0.666 0.792 1.00 88.19 85 SER A CA 1
ATOM 605 C C . SER A 1 85 ? -19.865 0.736 0.321 1.00 88.19 85 SER A C 1
ATOM 607 O O . SER A 1 85 ? -19.294 0.883 -0.763 1.00 88.19 85 SER A O 1
ATOM 609 N N . GLN A 1 86 ? -20.092 1.768 1.143 1.00 89.31 86 GLN A N 1
ATOM 610 C CA . GLN A 1 86 ? -19.658 3.140 0.848 1.00 89.31 86 GLN A CA 1
ATOM 611 C C . GLN A 1 86 ? -18.139 3.288 0.940 1.00 89.31 86 GLN A C 1
ATOM 613 O O . GLN A 1 86 ? -17.530 3.913 0.075 1.00 89.31 86 GLN A O 1
ATOM 618 N N . VAL A 1 87 ? -17.524 2.667 1.949 1.00 91.50 87 VAL A N 1
ATOM 619 C CA . VAL A 1 87 ? -16.065 2.655 2.123 1.00 91.50 87 VAL A CA 1
ATOM 620 C C . VAL A 1 87 ? -15.384 1.962 0.944 1.00 91.50 87 VAL A C 1
ATOM 622 O O . VAL A 1 87 ? -14.472 2.524 0.349 1.00 91.50 87 VAL A O 1
ATOM 625 N N . ILE A 1 88 ? -15.870 0.783 0.550 1.00 94.12 88 ILE A N 1
ATOM 626 C CA . ILE A 1 88 ? -15.366 0.034 -0.607 1.00 94.12 88 ILE A CA 1
ATOM 627 C C . ILE A 1 88 ? -15.453 0.883 -1.875 1.00 94.12 88 ILE A C 1
ATOM 629 O O . ILE A 1 88 ? -14.464 1.013 -2.593 1.00 94.12 88 ILE A O 1
ATOM 633 N N . SER A 1 89 ? -16.612 1.495 -2.127 1.00 93.38 89 SER A N 1
ATOM 634 C CA . SER A 1 89 ? -16.807 2.350 -3.302 1.00 93.38 89 SER A CA 1
ATOM 635 C C . SER A 1 89 ? -15.834 3.531 -3.296 1.00 93.38 89 SER A C 1
ATOM 637 O O . SER A 1 89 ? -15.193 3.788 -4.309 1.00 93.38 89 SER A O 1
ATOM 639 N N . GLY A 1 90 ? -15.645 4.182 -2.143 1.00 92.12 90 GLY A N 1
ATOM 640 C CA . GLY A 1 90 ? -14.696 5.285 -1.984 1.00 92.12 90 GLY A CA 1
ATOM 641 C C . GLY A 1 90 ? -13.243 4.884 -2.256 1.00 92.12 90 GLY A C 1
ATOM 642 O O . GLY A 1 90 ? -12.547 5.592 -2.978 1.00 92.12 90 GLY A O 1
ATOM 643 N N . LEU A 1 91 ? -12.796 3.725 -1.760 1.00 93.88 91 LEU A N 1
ATOM 644 C CA . LEU A 1 91 ? -11.443 3.213 -2.025 1.00 93.88 91 LEU A CA 1
ATOM 645 C C . LEU A 1 91 ? -11.228 2.913 -3.515 1.00 93.88 91 LEU A C 1
ATOM 647 O O . LEU A 1 91 ? -10.189 3.245 -4.088 1.00 93.88 91 LEU A O 1
ATOM 651 N N . ILE A 1 92 ? -12.221 2.303 -4.169 1.00 94.75 92 ILE A N 1
ATOM 652 C CA . ILE A 1 92 ? -12.167 2.017 -5.608 1.00 94.75 92 ILE A CA 1
ATOM 653 C C . ILE A 1 92 ? -12.153 3.322 -6.406 1.00 94.75 92 ILE A C 1
ATOM 655 O O . ILE A 1 92 ? -11.368 3.467 -7.348 1.00 94.75 92 ILE A O 1
ATOM 659 N N . GLU A 1 93 ? -12.992 4.284 -6.033 1.00 92.50 93 GLU A N 1
ATOM 660 C CA . GLU A 1 93 ? -13.066 5.582 -6.687 1.00 92.50 93 GLU A CA 1
ATOM 661 C C . GLU A 1 93 ? -11.781 6.392 -6.519 1.00 92.50 93 GLU A C 1
ATOM 663 O O . GLU A 1 93 ? -11.355 7.016 -7.484 1.00 92.50 93 GLU A O 1
ATOM 668 N N . ASP A 1 94 ? -11.112 6.374 -5.376 1.00 90.19 94 ASP A N 1
ATOM 669 C CA . ASP A 1 94 ? -9.872 7.142 -5.206 1.00 90.19 94 ASP A CA 1
ATOM 670 C C . ASP A 1 94 ? -8.655 6.485 -5.883 1.00 90.19 94 ASP A C 1
ATOM 672 O O . ASP A 1 94 ? -7.657 7.128 -6.213 1.00 90.19 94 ASP A O 1
ATOM 676 N N . SER A 1 95 ? -8.759 5.190 -6.184 1.00 92.12 95 SER A N 1
ATOM 677 C CA . SER A 1 95 ? -7.679 4.427 -6.801 1.00 92.12 95 SER A CA 1
ATOM 678 C C . SER A 1 95 ? -7.356 4.831 -8.256 1.00 92.12 95 SER A C 1
ATOM 680 O O . SER A 1 95 ? -8.034 5.614 -8.933 1.00 92.12 95 SER A O 1
ATOM 682 N N . ASN A 1 96 ? -6.276 4.251 -8.788 1.00 91.00 96 ASN A N 1
ATOM 683 C CA . ASN A 1 96 ? -5.798 4.494 -10.147 1.00 91.00 96 ASN A CA 1
ATOM 684 C C . ASN A 1 96 ? -6.858 4.156 -11.212 1.00 91.00 96 ASN A C 1
ATOM 686 O O . ASN A 1 96 ? -7.103 2.997 -11.516 1.00 91.00 96 ASN A O 1
ATOM 690 N N . LYS A 1 97 ? -7.389 5.167 -11.906 1.00 92.50 97 LYS A N 1
ATOM 691 C CA . LYS A 1 97 ? -8.453 5.002 -12.918 1.00 92.50 97 LYS A CA 1
ATOM 692 C C . LYS A 1 97 ? -8.121 4.064 -14.083 1.00 92.50 97 LYS A C 1
ATOM 694 O O . LYS A 1 97 ? -9.030 3.564 -14.735 1.00 92.50 9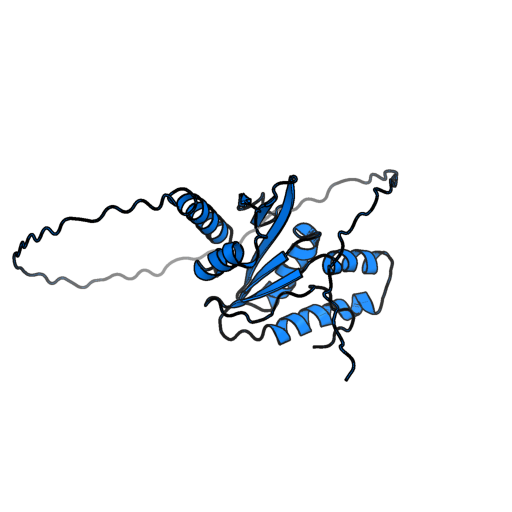7 LYS A O 1
ATOM 699 N N . LYS A 1 98 ? -6.837 3.851 -14.389 1.00 93.81 98 LYS A N 1
ATOM 700 C CA . LYS A 1 98 ? -6.404 2.941 -15.467 1.00 93.81 98 LYS A CA 1
ATOM 701 C C . LYS A 1 98 ? -6.231 1.499 -14.997 1.00 93.81 98 LYS A C 1
ATOM 703 O O . LYS A 1 98 ? -6.168 0.600 -15.826 1.00 93.81 98 LYS A O 1
ATOM 708 N N . PHE A 1 99 ? -6.098 1.300 -13.693 1.00 95.44 99 PHE A N 1
ATOM 709 C CA . PHE A 1 99 ? -5.965 -0.002 -13.059 1.00 95.44 99 PHE A CA 1
ATOM 710 C C . PHE A 1 99 ? -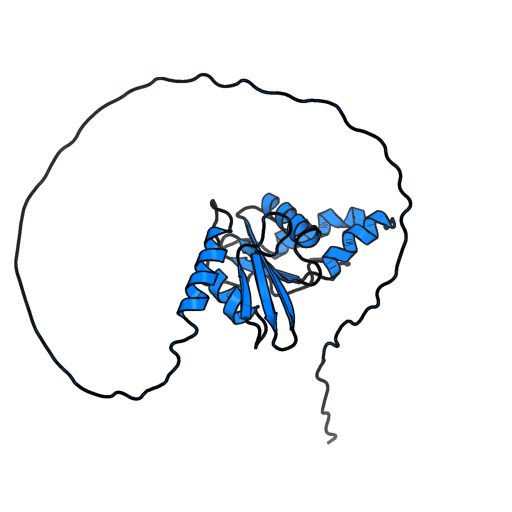6.555 0.107 -11.649 1.00 95.44 99 PHE A C 1
ATOM 712 O O . PHE A 1 99 ? -5.794 0.257 -10.690 1.00 95.44 99 PHE A O 1
ATOM 719 N N . PRO A 1 100 ? -7.893 0.176 -11.540 1.00 95.88 100 PRO A N 1
ATOM 720 C CA . PRO A 1 100 ? -8.550 0.483 -10.280 1.00 95.88 100 PRO A CA 1
ATOM 721 C C . PRO A 1 100 ? -8.387 -0.661 -9.285 1.00 95.88 100 PRO A C 1
ATOM 723 O O . PRO A 1 100 ? -8.221 -1.823 -9.670 1.00 95.88 100 PRO A O 1
ATOM 726 N N . LEU A 1 101 ? -8.468 -0.324 -8.001 1.00 97.69 101 LEU A N 1
ATOM 727 C CA . LEU A 1 101 ? -8.600 -1.303 -6.931 1.00 97.69 101 LEU A CA 1
ATOM 728 C C . LEU A 1 101 ? -9.824 -2.181 -7.214 1.00 97.69 101 LEU A C 1
ATOM 730 O O . LEU A 1 101 ? -10.877 -1.684 -7.615 1.00 97.69 101 LEU A O 1
ATOM 734 N N . THR A 1 102 ? -9.687 -3.491 -7.037 1.00 98.19 102 THR A N 1
ATOM 735 C CA . THR A 1 102 ? -10.821 -4.407 -7.183 1.00 98.19 102 THR A CA 1
ATOM 736 C C . THR A 1 102 ? -11.664 -4.438 -5.917 1.00 98.19 102 THR A C 1
ATOM 738 O O . THR A 1 102 ? -11.159 -4.225 -4.814 1.00 98.19 102 THR A O 1
ATOM 741 N N . GLU A 1 103 ? -12.950 -4.765 -6.056 1.00 97.50 103 GLU A N 1
ATOM 742 C CA . GLU A 1 103 ? -13.834 -4.951 -4.900 1.00 97.50 103 GLU A CA 1
ATOM 743 C C . GLU A 1 103 ? -13.296 -6.022 -3.942 1.00 97.50 103 GLU A C 1
ATOM 745 O O . GLU A 1 103 ? -13.293 -5.823 -2.729 1.00 97.50 103 GLU A O 1
ATOM 750 N N . THR A 1 104 ? -12.763 -7.122 -4.483 1.00 97.88 104 THR A N 1
ATOM 751 C CA . THR A 1 104 ? -12.119 -8.182 -3.698 1.00 97.88 104 THR A CA 1
ATOM 752 C C . THR A 1 104 ? -11.001 -7.632 -2.816 1.00 97.88 104 THR A C 1
ATOM 754 O O . THR A 1 104 ? -10.971 -7.909 -1.619 1.00 97.88 104 THR A O 1
ATOM 757 N N . ASN A 1 105 ? -10.104 -6.814 -3.370 1.00 98.31 105 ASN A N 1
ATOM 758 C CA . ASN A 1 105 ? -9.002 -6.247 -2.595 1.00 98.31 105 ASN A CA 1
ATOM 759 C C . ASN A 1 105 ? -9.449 -5.148 -1.632 1.00 98.31 105 ASN A C 1
ATOM 761 O O . ASN A 1 105 ? -8.920 -5.069 -0.527 1.00 98.31 105 ASN A O 1
ATOM 765 N N . ALA A 1 106 ? -10.451 -4.346 -1.996 1.00 96.88 106 ALA A N 1
ATOM 766 C CA . ALA A 1 106 ? -11.055 -3.390 -1.071 1.00 96.88 106 ALA A CA 1
ATOM 767 C C . ALA A 1 106 ? -11.653 -4.099 0.158 1.00 96.88 106 ALA A C 1
ATOM 769 O O . ALA A 1 106 ? -11.468 -3.642 1.284 1.00 96.88 106 ALA A O 1
ATOM 770 N N . ARG A 1 107 ? -12.299 -5.257 -0.033 1.00 96.25 107 ARG A N 1
ATOM 771 C CA . ARG A 1 107 ? -12.774 -6.108 1.071 1.00 96.25 107 ARG A CA 1
ATOM 772 C C . ARG A 1 107 ? -11.620 -6.677 1.887 1.00 96.25 107 ARG A C 1
ATOM 774 O O . ARG A 1 107 ? -11.639 -6.568 3.102 1.00 96.25 107 ARG A O 1
ATOM 781 N N . ILE A 1 108 ? -10.571 -7.192 1.242 1.00 97.19 108 ILE A N 1
ATOM 782 C CA . ILE A 1 108 ? -9.374 -7.695 1.939 1.00 97.19 108 ILE A CA 1
ATOM 783 C C . ILE A 1 108 ? -8.746 -6.622 2.844 1.00 97.19 108 ILE A C 1
ATOM 785 O O . ILE A 1 108 ? -8.389 -6.934 3.980 1.00 97.19 108 ILE A O 1
ATOM 789 N N . ILE A 1 109 ? -8.633 -5.372 2.376 1.00 95.62 109 ILE A N 1
ATOM 790 C CA . ILE A 1 109 ? -8.155 -4.238 3.186 1.00 95.62 109 ILE A CA 1
ATOM 791 C C . ILE A 1 109 ? -8.961 -4.131 4.484 1.00 95.62 109 ILE A C 1
ATOM 793 O O . ILE A 1 109 ? -8.393 -4.068 5.573 1.00 95.62 109 ILE A O 1
ATOM 797 N N . LEU A 1 110 ? -10.283 -4.150 4.360 1.00 93.69 110 LEU A N 1
ATOM 798 C CA . LEU A 1 110 ? -11.208 -3.936 5.462 1.00 93.69 110 LEU A CA 1
ATOM 799 C C . LEU A 1 110 ? -11.314 -5.138 6.408 1.00 93.69 110 LEU A C 1
ATOM 801 O O . LEU A 1 110 ? -11.362 -4.949 7.617 1.00 93.69 110 LEU A O 1
ATOM 805 N N . ASP A 1 111 ? -11.299 -6.354 5.873 1.00 93.50 111 ASP A N 1
ATOM 806 C CA . ASP A 1 111 ? -11.537 -7.574 6.645 1.00 93.50 111 ASP A CA 1
ATOM 807 C C . ASP A 1 111 ? -10.264 -8.111 7.312 1.00 93.50 111 ASP A C 1
ATOM 809 O O . ASP A 1 111 ? -10.339 -8.778 8.343 1.00 93.50 111 ASP A O 1
ATOM 813 N N . ARG A 1 112 ? -9.086 -7.876 6.712 1.00 94.44 112 ARG A N 1
ATOM 814 C CA . ARG A 1 112 ? -7.818 -8.469 7.180 1.00 94.44 112 ARG A CA 1
ATOM 815 C C . ARG A 1 112 ? -6.840 -7.475 7.779 1.00 94.44 112 ARG A C 1
ATOM 817 O O . ARG A 1 112 ? -6.009 -7.877 8.591 1.00 94.44 112 ARG A O 1
ATOM 824 N N . PHE A 1 113 ? -6.871 -6.221 7.333 1.00 94.19 113 PHE A N 1
ATOM 825 C CA . PHE A 1 113 ? -5.831 -5.253 7.682 1.00 94.19 113 PHE A CA 1
ATOM 826 C C . PHE A 1 113 ? -6.308 -4.136 8.600 1.00 94.19 113 PHE A C 1
ATOM 828 O O . PHE A 1 113 ? -5.476 -3.561 9.301 1.00 94.19 113 PHE A O 1
ATOM 835 N N . VAL A 1 114 ? -7.612 -3.860 8.657 1.00 92.00 114 VAL A N 1
ATOM 836 C CA . VAL A 1 114 ? -8.176 -3.020 9.717 1.00 92.00 114 VAL A CA 1
ATOM 837 C C . VAL A 1 114 ? -8.141 -3.809 11.033 1.00 92.00 114 VAL A C 1
ATOM 839 O O . VAL A 1 114 ? -8.674 -4.919 11.080 1.00 92.00 114 VAL A O 1
ATOM 842 N N . PRO A 1 115 ? -7.504 -3.289 12.099 1.00 91.50 115 PRO A N 1
ATOM 843 C CA . PRO A 1 115 ? -7.456 -3.991 13.374 1.00 91.50 115 PRO A CA 1
ATOM 844 C C . PRO A 1 115 ? -8.851 -4.183 13.977 1.00 91.50 115 PRO A C 1
ATOM 846 O O . PRO A 1 115 ? -9.753 -3.366 13.790 1.00 91.50 115 PRO A O 1
ATOM 849 N N . GLU A 1 116 ? -9.027 -5.254 14.747 1.00 90.81 116 GLU A N 1
ATOM 850 C CA . GLU A 1 116 ? -10.300 -5.526 15.412 1.00 90.81 116 GLU A CA 1
ATOM 851 C C . GLU A 1 116 ? -10.713 -4.354 16.321 1.00 90.81 116 GLU A C 1
ATOM 853 O O . GLU A 1 116 ? -9.906 -3.805 17.073 1.00 90.81 116 GLU A O 1
ATOM 858 N N . GLY A 1 117 ? -11.982 -3.950 16.231 1.00 89.50 117 GLY A N 1
ATOM 859 C CA . GLY A 1 117 ? -12.527 -2.818 16.985 1.00 89.50 117 GLY A CA 1
ATOM 860 C C . GLY A 1 117 ? -12.234 -1.438 16.387 1.00 89.50 117 GLY A C 1
ATOM 861 O O . GLY A 1 117 ? -12.747 -0.448 16.909 1.00 89.50 117 GLY A O 1
ATOM 862 N N . PHE A 1 118 ? -11.465 -1.349 15.298 1.00 92.75 118 PHE A N 1
ATOM 863 C CA . PHE A 1 118 ? -11.289 -0.104 14.554 1.00 92.75 118 PHE A CA 1
ATOM 864 C C . PHE A 1 118 ? -12.433 0.094 13.565 1.00 92.75 118 PHE A C 1
ATOM 866 O O . PHE A 1 118 ? -12.900 -0.849 12.928 1.00 92.75 118 PHE A O 1
ATOM 873 N N . VAL A 1 119 ? -12.862 1.344 13.407 1.00 91.12 119 VAL A N 1
ATOM 874 C CA . VAL A 1 119 ? -13.906 1.726 12.449 1.00 91.12 119 VAL A CA 1
ATOM 875 C C . VAL A 1 119 ? -13.385 2.775 11.467 1.00 91.12 119 VAL A C 1
ATOM 877 O O . VAL A 1 119 ? -12.581 3.621 11.869 1.00 91.12 119 VAL A O 1
ATOM 880 N N . PRO A 1 120 ? -13.812 2.759 10.191 1.00 90.12 120 PRO A N 1
ATOM 881 C CA . PRO A 1 120 ? -13.478 3.816 9.239 1.00 90.12 120 PRO A CA 1
ATOM 882 C C . PRO A 1 120 ? -13.926 5.199 9.733 1.00 90.12 120 PRO A C 1
ATOM 884 O O . PRO A 1 120 ? -15.097 5.405 10.042 1.00 90.12 120 PRO A O 1
ATOM 887 N N . GLU A 1 121 ? -12.991 6.147 9.796 1.00 87.00 121 GLU A N 1
ATOM 888 C CA . GLU A 1 121 ? -13.235 7.561 10.121 1.00 87.00 121 GLU A CA 1
ATOM 889 C C . GLU A 1 121 ? -13.185 8.429 8.857 1.00 87.00 121 GLU A C 1
ATOM 891 O O . GLU A 1 121 ? -13.979 9.356 8.707 1.00 87.00 121 GLU A O 1
ATOM 896 N N . ALA A 1 122 ? -12.284 8.105 7.923 1.00 83.50 122 ALA A N 1
ATOM 897 C CA . ALA A 1 122 ? -12.188 8.766 6.627 1.00 83.50 122 ALA A CA 1
ATOM 898 C C . ALA A 1 122 ? -11.756 7.786 5.530 1.00 83.50 122 ALA A C 1
ATOM 900 O O . ALA A 1 122 ? -10.962 6.876 5.768 1.00 83.50 122 ALA A O 1
ATOM 901 N N . VAL A 1 123 ? -12.267 8.017 4.324 1.00 82.06 123 VAL A N 1
ATOM 902 C CA . VAL A 1 123 ? -11.932 7.295 3.091 1.00 82.06 123 VAL A CA 1
ATOM 903 C C . VAL A 1 123 ? -11.630 8.338 2.026 1.00 82.06 123 VAL A C 1
ATOM 905 O O . VAL A 1 123 ? -12.325 9.354 1.989 1.00 82.06 123 VAL A O 1
ATOM 908 N N . ALA A 1 124 ? -10.628 8.093 1.183 1.00 71.81 124 ALA A N 1
ATOM 909 C CA . ALA A 1 124 ? -10.158 9.039 0.171 1.00 71.81 124 ALA A CA 1
ATOM 910 C C . ALA A 1 124 ? -9.735 10.375 0.810 1.00 71.81 124 ALA A C 1
ATOM 912 O O . ALA A 1 124 ? -10.348 11.429 0.607 1.00 71.81 124 ALA A O 1
ATOM 913 N N . GLY A 1 125 ? -8.713 10.316 1.673 1.00 65.25 125 GLY A N 1
ATOM 914 C CA . GLY A 1 125 ? -8.170 11.501 2.332 1.00 65.25 125 GLY A CA 1
ATOM 915 C C . GLY A 1 125 ? -7.746 12.592 1.330 1.00 65.25 125 GLY A C 1
ATOM 916 O O . GLY A 1 125 ? -7.541 12.324 0.148 1.00 65.25 125 GLY A O 1
ATOM 917 N N . PRO A 1 126 ? -7.583 13.856 1.768 1.00 57.88 126 PRO A N 1
ATOM 918 C CA . PRO A 1 126 ? -7.177 14.935 0.873 1.00 57.88 126 PRO A CA 1
ATOM 919 C C . PRO A 1 126 ? -5.878 14.582 0.132 1.00 57.88 126 PRO A C 1
ATOM 921 O O . PRO A 1 126 ? -4.862 14.235 0.747 1.00 57.88 126 PRO A O 1
ATOM 924 N N . GLY A 1 127 ? -5.931 14.692 -1.199 1.00 55.69 127 GLY A N 1
ATOM 925 C CA . GLY A 1 127 ? -4.867 14.244 -2.092 1.00 55.69 127 GLY A CA 1
ATOM 926 C C . GLY A 1 127 ? -3.479 14.756 -1.693 1.00 55.69 127 GLY A C 1
ATOM 927 O O . GLY A 1 127 ? -3.279 15.940 -1.415 1.00 55.69 127 GLY A O 1
ATOM 928 N N . GLY A 1 128 ? -2.505 13.843 -1.675 1.00 55.44 128 GLY A N 1
ATOM 929 C CA . GLY A 1 128 ? -1.086 14.139 -1.465 1.00 55.44 128 GLY A CA 1
ATOM 930 C C . GLY A 1 128 ? -0.625 14.282 -0.011 1.00 55.44 128 GLY A C 1
ATOM 931 O O . GLY A 1 128 ? 0.575 14.460 0.197 1.00 55.44 128 GLY A O 1
ATOM 932 N N . LYS A 1 129 ? -1.525 14.218 0.987 1.00 57.41 129 LYS A N 1
ATOM 933 C CA . LYS A 1 129 ? -1.161 14.247 2.425 1.00 57.41 129 LYS A CA 1
ATOM 934 C C . LYS A 1 129 ? -2.007 13.342 3.336 1.00 57.41 129 LYS A C 1
ATOM 936 O O . LYS A 1 129 ? -1.727 13.272 4.532 1.00 57.41 129 LYS A O 1
ATOM 941 N N . GLY A 1 130 ? -3.041 12.690 2.807 1.00 62.81 130 GLY A N 1
ATOM 942 C CA . GLY A 1 130 ? -3.864 11.717 3.525 1.00 62.81 130 GLY A CA 1
ATOM 943 C C . GLY A 1 130 ? -3.500 10.277 3.175 1.00 62.81 130 GLY A C 1
ATOM 944 O O . GLY A 1 130 ? -2.888 10.041 2.133 1.00 62.81 130 GLY A O 1
ATOM 945 N N . ALA A 1 131 ? -3.880 9.362 4.068 1.00 79.19 131 ALA A N 1
ATOM 946 C CA . ALA A 1 131 ? -4.009 7.949 3.742 1.00 79.19 131 ALA A CA 1
ATOM 947 C C . ALA A 1 131 ? -5.371 7.710 3.074 1.00 79.19 131 ALA A C 1
ATOM 949 O O . ALA A 1 131 ? -6.349 8.374 3.441 1.00 79.19 131 ALA A O 1
ATOM 950 N N . ASP A 1 132 ? -5.441 6.762 2.147 1.00 88.19 132 ASP A N 1
ATOM 951 C CA . ASP A 1 132 ? -6.694 6.405 1.464 1.00 88.19 132 ASP A CA 1
ATOM 952 C C . ASP A 1 132 ? -7.763 5.866 2.428 1.00 88.19 132 ASP A C 1
ATOM 954 O O . ASP A 1 132 ? -8.959 6.076 2.222 1.00 88.19 132 ASP A O 1
ATOM 958 N N . LEU A 1 133 ? -7.340 5.227 3.521 1.00 90.94 133 LEU A N 1
ATOM 959 C CA . LEU A 1 133 ? -8.199 4.822 4.625 1.00 90.94 133 LEU A CA 1
ATOM 960 C C . LEU A 1 133 ? -7.601 5.262 5.960 1.00 90.94 133 LEU A C 1
ATOM 962 O O . LEU A 1 133 ? -6.459 4.939 6.297 1.00 90.94 133 LEU A O 1
ATOM 966 N N . VAL A 1 134 ? -8.414 5.942 6.763 1.00 90.69 134 VAL A N 1
ATOM 967 C CA . VAL A 1 134 ? -8.123 6.245 8.164 1.00 90.69 134 VAL A CA 1
ATOM 968 C C . VAL A 1 134 ? -9.176 5.566 9.020 1.00 90.69 134 VAL A C 1
ATOM 970 O O . VAL A 1 134 ? -10.375 5.751 8.814 1.00 90.69 134 VAL A O 1
ATOM 973 N N . THR A 1 135 ? -8.722 4.786 9.991 1.00 91.12 135 THR A N 1
ATOM 974 C CA . THR A 1 135 ? -9.575 4.089 10.951 1.00 91.12 135 THR A CA 1
ATOM 975 C C . THR A 1 135 ? -9.232 4.508 12.371 1.00 91.12 135 THR A C 1
ATOM 977 O O . THR A 1 135 ? -8.084 4.858 12.665 1.00 91.12 135 THR A O 1
ATOM 980 N N . LYS A 1 136 ? -10.231 4.467 13.248 1.00 92.25 136 LYS A N 1
ATOM 981 C CA . LYS A 1 136 ? -10.120 4.883 14.641 1.00 92.25 136 LYS A CA 1
ATOM 982 C C . LYS A 1 136 ? -10.528 3.757 15.577 1.00 92.25 136 LYS A C 1
ATOM 984 O O . LYS A 1 136 ? -11.596 3.170 15.411 1.00 92.25 136 LYS A O 1
ATOM 989 N N . GLY A 1 137 ? -9.666 3.478 16.546 1.00 91.88 137 GLY A N 1
ATOM 990 C CA . GLY A 1 137 ? -9.880 2.507 17.605 1.00 91.88 137 GLY A CA 1
ATOM 991 C C . GLY A 1 137 ? -10.698 3.065 18.777 1.00 91.88 137 GLY A C 1
ATOM 992 O O . GLY A 1 137 ? -10.946 4.274 18.864 1.00 91.88 137 GLY A O 1
ATOM 993 N N . PRO A 1 138 ? -11.103 2.195 19.716 1.00 91.19 138 PRO A N 1
ATOM 994 C CA . PRO A 1 138 ? -11.950 2.556 20.856 1.00 91.19 138 PRO A CA 1
ATOM 995 C C . PRO A 1 138 ? -11.290 3.531 21.848 1.00 91.19 138 PRO A C 1
ATOM 997 O O . PRO A 1 138 ? -11.985 4.254 22.556 1.00 91.19 138 PRO A O 1
ATOM 1000 N N . ASP A 1 139 ? -9.961 3.580 21.888 1.00 92.88 139 ASP A N 1
ATOM 1001 C CA . ASP A 1 139 ? -9.146 4.490 22.704 1.00 92.88 139 ASP A CA 1
ATOM 1002 C C . ASP A 1 139 ? -8.739 5.775 21.956 1.00 92.88 139 ASP A C 1
ATOM 1004 O O . ASP A 1 139 ? -7.996 6.604 22.481 1.00 92.88 139 ASP A O 1
ATOM 1008 N N . GLY A 1 140 ? -9.229 5.958 20.726 1.00 89.19 140 GLY A N 1
ATOM 1009 C CA . GLY A 1 140 ? -8.846 7.062 19.854 1.00 89.19 140 GLY A CA 1
ATOM 1010 C C . GLY A 1 140 ? -7.545 6.836 19.082 1.00 89.19 140 GLY A C 1
ATOM 1011 O O . GLY A 1 140 ? -7.110 7.761 18.394 1.00 89.19 140 GLY A O 1
ATOM 1012 N N . GLN A 1 141 ? -6.941 5.642 19.147 1.00 90.38 141 GLN A N 1
ATOM 1013 C CA . GLN A 1 141 ? -5.802 5.282 18.305 1.00 90.38 141 GLN A CA 1
ATOM 1014 C C . GLN A 1 141 ? -6.184 5.363 16.823 1.00 90.38 141 GLN A C 1
ATOM 1016 O O . GLN A 1 141 ? -7.256 4.920 16.417 1.00 90.38 141 GLN A O 1
ATOM 1021 N N . ILE A 1 142 ? -5.287 5.917 16.006 1.00 89.00 142 ILE A N 1
ATOM 1022 C CA . ILE A 1 142 ? -5.475 6.038 14.561 1.00 89.00 142 ILE A CA 1
ATOM 1023 C C . ILE A 1 142 ? -4.635 4.985 13.850 1.00 89.00 142 ILE A C 1
ATOM 1025 O O . ILE A 1 142 ? -3.429 4.896 14.075 1.00 89.00 142 ILE A O 1
ATOM 1029 N N . PHE A 1 143 ? -5.265 4.238 12.947 1.00 88.75 143 PHE A N 1
ATOM 1030 C CA . PHE A 1 143 ? -4.589 3.324 12.036 1.00 88.75 143 PHE A CA 1
ATOM 1031 C C . PHE A 1 143 ? -4.890 3.714 10.591 1.00 88.75 143 PHE A C 1
ATOM 1033 O O . PHE A 1 143 ? -6.039 3.977 10.228 1.00 88.75 143 PHE A O 1
ATOM 1040 N N . LYS A 1 144 ? -3.843 3.781 9.771 1.00 90.19 144 LYS A N 1
ATOM 1041 C CA . LYS A 1 144 ? -3.906 4.274 8.394 1.00 90.19 144 LYS A CA 1
ATOM 1042 C C . LYS A 1 144 ? -3.540 3.163 7.417 1.00 90.19 144 LYS A C 1
ATOM 1044 O O . LYS A 1 144 ? -2.636 2.370 7.691 1.00 90.19 144 LYS A O 1
ATOM 1049 N N . ILE A 1 145 ? -4.212 3.145 6.274 1.00 92.44 145 ILE A N 1
ATOM 1050 C CA . ILE A 1 145 ? -3.860 2.295 5.139 1.00 92.44 145 ILE A CA 1
ATOM 1051 C C . ILE A 1 145 ? -3.807 3.169 3.891 1.00 92.44 145 ILE A C 1
ATOM 1053 O O . ILE A 1 145 ? -4.760 3.880 3.588 1.00 92.44 145 ILE A O 1
ATOM 1057 N N . GLU A 1 146 ? -2.692 3.099 3.175 1.00 93.12 146 GLU A N 1
ATOM 1058 C CA . GLU A 1 146 ? -2.528 3.705 1.855 1.00 93.12 146 GLU A CA 1
ATOM 1059 C C . GLU A 1 146 ? -2.619 2.610 0.791 1.00 93.12 146 GLU A C 1
ATOM 1061 O O . GLU A 1 146 ? -1.852 1.647 0.842 1.00 93.12 146 GLU A O 1
ATOM 1066 N N . ASN A 1 147 ? -3.515 2.740 -0.189 1.00 93.19 147 ASN A N 1
ATOM 1067 C CA . ASN A 1 147 ? -3.649 1.788 -1.284 1.00 93.19 147 ASN A CA 1
ATOM 1068 C C . ASN A 1 147 ? -2.999 2.294 -2.578 1.00 93.19 147 ASN A C 1
ATOM 1070 O O . ASN A 1 147 ? -3.354 3.315 -3.157 1.00 93.19 147 ASN A O 1
ATOM 1074 N N . LYS A 1 148 ? -2.079 1.513 -3.139 1.00 94.00 148 LYS A N 1
ATOM 1075 C CA . LYS A 1 148 ? -1.463 1.812 -4.437 1.00 94.00 148 LYS A CA 1
ATOM 1076 C C . LYS A 1 148 ? -1.831 0.752 -5.460 1.00 94.00 148 LYS A C 1
ATOM 1078 O O . LYS A 1 148 ? -1.549 -0.426 -5.282 1.00 94.00 148 LYS A O 1
ATOM 1083 N N . CYS A 1 149 ? -2.412 1.181 -6.578 1.00 95.62 149 CYS A N 1
ATOM 1084 C CA . CYS A 1 149 ? -2.728 0.298 -7.699 1.00 95.62 149 CYS A CA 1
ATOM 1085 C C . CYS A 1 149 ? -1.834 0.634 -8.896 1.00 95.62 149 CYS A C 1
ATOM 1087 O O . CYS A 1 149 ? -1.894 1.736 -9.454 1.00 95.62 149 CYS A O 1
ATOM 1089 N N . THR A 1 150 ? -0.983 -0.307 -9.306 1.00 95.62 150 THR A N 1
ATOM 1090 C CA . THR A 1 150 ? -0.011 -0.082 -10.384 1.00 95.62 150 THR A CA 1
ATOM 1091 C C . THR A 1 150 ? 0.158 -1.306 -11.268 1.00 95.62 150 THR A C 1
ATOM 1093 O O . THR A 1 150 ? 0.398 -2.409 -10.796 1.00 95.62 150 THR A O 1
ATOM 1096 N N . ALA A 1 151 ? 0.118 -1.084 -12.581 1.00 93.62 151 ALA A N 1
ATOM 1097 C CA . ALA A 1 151 ? 0.340 -2.121 -13.585 1.00 93.62 151 ALA A CA 1
ATOM 1098 C C . ALA A 1 151 ? 1.809 -2.232 -14.043 1.00 93.62 151 ALA A C 1
ATOM 1100 O O . ALA A 1 151 ? 2.107 -2.943 -14.999 1.00 93.62 151 ALA A O 1
ATOM 1101 N N . SER A 1 152 ? 2.747 -1.494 -13.428 1.00 93.44 152 SER A N 1
ATOM 1102 C CA . SER A 1 152 ? 4.145 -1.482 -13.882 1.00 93.44 152 SER A CA 1
ATOM 1103 C C . SER A 1 152 ? 5.163 -1.355 -12.753 1.00 93.44 152 SER A C 1
ATOM 1105 O O . SER A 1 152 ? 4.970 -0.594 -11.804 1.00 93.44 152 SER A O 1
ATOM 1107 N N . ALA A 1 153 ? 6.320 -1.998 -12.934 1.00 89.25 153 ALA A N 1
ATOM 1108 C CA . ALA A 1 153 ? 7.442 -1.933 -11.997 1.00 89.25 153 ALA A CA 1
ATOM 1109 C C . ALA A 1 153 ? 7.994 -0.508 -11.808 1.00 89.25 153 ALA A C 1
ATOM 1111 O O . ALA A 1 153 ? 8.499 -0.164 -10.744 1.00 89.25 153 ALA A O 1
ATOM 1112 N N . ARG A 1 154 ? 7.929 0.335 -12.850 1.00 87.88 154 ARG A N 1
ATOM 1113 C CA . ARG A 1 154 ? 8.349 1.743 -12.753 1.00 87.88 154 ARG A CA 1
ATOM 1114 C C . ARG A 1 154 ? 7.360 2.560 -11.924 1.00 87.88 154 ARG A C 1
ATOM 1116 O O . ARG A 1 154 ? 7.791 3.397 -11.139 1.00 87.88 154 ARG A O 1
ATOM 1123 N N . GLY A 1 155 ? 6.061 2.328 -12.116 1.00 89.81 155 GLY A N 1
ATOM 1124 C CA . GLY A 1 155 ? 5.027 2.931 -11.278 1.00 89.81 155 GLY A CA 1
ATOM 1125 C C . GLY A 1 155 ? 5.187 2.490 -9.829 1.00 89.81 155 GLY A C 1
ATOM 1126 O O . GLY A 1 155 ? 5.221 3.335 -8.949 1.00 89.81 155 GLY A O 1
ATOM 1127 N N . PHE A 1 156 ? 5.412 1.194 -9.606 1.00 93.94 156 PHE A N 1
ATOM 1128 C CA . PHE A 1 156 ? 5.615 0.616 -8.280 1.00 93.94 156 PHE A CA 1
ATOM 1129 C C . PHE A 1 156 ? 6.655 1.372 -7.447 1.00 93.94 156 PHE A C 1
ATOM 1131 O O . PHE A 1 156 ? 6.311 1.907 -6.402 1.00 93.94 156 PHE A O 1
ATOM 1138 N N . ASP A 1 157 ? 7.895 1.509 -7.929 1.00 90.56 157 ASP A N 1
ATOM 1139 C CA . ASP A 1 157 ? 8.952 2.174 -7.149 1.00 90.56 157 ASP A CA 1
ATOM 1140 C C . ASP A 1 157 ? 8.576 3.616 -6.770 1.00 90.56 157 ASP A C 1
ATOM 1142 O O . ASP A 1 157 ? 8.763 4.033 -5.627 1.00 90.56 157 ASP A O 1
ATOM 1146 N N . LYS A 1 158 ? 7.963 4.361 -7.698 1.00 90.44 158 LYS A N 1
ATOM 1147 C CA . LYS A 1 158 ? 7.497 5.729 -7.445 1.00 90.44 158 LYS A CA 1
ATOM 1148 C C . LYS A 1 158 ? 6.387 5.769 -6.391 1.00 90.44 158 LYS A C 1
ATOM 1150 O O . LYS A 1 158 ? 6.477 6.567 -5.462 1.00 90.44 158 LYS A O 1
ATOM 1155 N N . GLU A 1 159 ? 5.361 4.935 -6.541 1.00 90.94 159 GLU A N 1
ATOM 1156 C CA . GLU A 1 159 ? 4.187 4.942 -5.664 1.00 90.94 159 GLU A CA 1
ATOM 1157 C C . GLU A 1 159 ? 4.549 4.535 -4.232 1.00 90.94 159 GLU A C 1
ATOM 1159 O O . GLU A 1 159 ? 4.148 5.216 -3.293 1.00 90.94 159 GLU A O 1
ATOM 1164 N N . ILE A 1 160 ? 5.376 3.498 -4.052 1.00 90.38 160 ILE A N 1
ATOM 1165 C CA . ILE A 1 160 ? 5.798 3.053 -2.714 1.00 90.38 160 ILE A CA 1
ATOM 1166 C C . ILE A 1 160 ? 6.714 4.080 -2.046 1.00 90.38 160 ILE A C 1
ATOM 1168 O O . ILE A 1 160 ? 6.573 4.345 -0.854 1.00 90.38 160 ILE A O 1
ATOM 1172 N N . SER A 1 161 ? 7.616 4.711 -2.808 1.00 88.00 161 SER A N 1
ATOM 1173 C CA . SER A 1 161 ? 8.436 5.814 -2.287 1.00 88.00 161 SER A CA 1
ATOM 1174 C C . SER A 1 161 ? 7.565 6.963 -1.787 1.00 88.00 161 SER A C 1
ATOM 1176 O O . SER A 1 161 ? 7.779 7.477 -0.692 1.00 88.00 161 SER A O 1
ATOM 1178 N N . HIS A 1 162 ? 6.579 7.361 -2.596 1.00 86.38 162 HIS A N 1
ATOM 1179 C CA . HIS A 1 162 ? 5.702 8.476 -2.273 1.00 86.38 162 HIS A CA 1
ATOM 1180 C C . HIS A 1 162 ? 4.824 8.174 -1.056 1.00 86.38 162 HIS A C 1
ATOM 1182 O O . HIS A 1 162 ? 4.766 9.012 -0.156 1.00 86.38 162 HIS A O 1
ATOM 1188 N N . ALA A 1 163 ? 4.229 6.976 -1.008 1.00 87.44 163 ALA A N 1
ATOM 1189 C CA . ALA A 1 163 ? 3.423 6.502 0.111 1.00 87.44 163 ALA A CA 1
ATOM 1190 C C . ALA A 1 163 ? 4.228 6.539 1.416 1.00 87.44 163 ALA A C 1
ATOM 1192 O O . ALA A 1 163 ? 3.872 7.278 2.333 1.00 87.44 163 ALA A O 1
ATOM 1193 N N . ALA A 1 164 ? 5.370 5.840 1.453 1.00 82.94 164 ALA A N 1
ATOM 1194 C CA . ALA A 1 164 ? 6.242 5.758 2.626 1.00 82.94 164 ALA A CA 1
ATOM 1195 C C . ALA A 1 164 ? 6.683 7.138 3.142 1.00 82.94 164 ALA A C 1
ATOM 1197 O O . ALA A 1 164 ? 6.725 7.369 4.344 1.00 82.94 164 ALA A O 1
ATOM 1198 N N . GLN A 1 165 ? 7.004 8.071 2.241 1.00 80.06 165 GLN A N 1
ATOM 1199 C CA . GLN A 1 165 ? 7.545 9.380 2.616 1.00 80.06 165 GLN A CA 1
ATOM 1200 C C . GLN A 1 165 ? 6.488 10.408 3.027 1.00 80.06 165 GLN A C 1
ATOM 1202 O O . GLN A 1 165 ? 6.796 11.286 3.826 1.00 80.06 165 GLN A O 1
ATOM 1207 N N . ASN A 1 166 ? 5.287 10.360 2.443 1.00 75.69 166 ASN A N 1
ATOM 1208 C CA . ASN A 1 166 ? 4.333 11.474 2.536 1.00 75.69 166 ASN A CA 1
ATOM 1209 C C . ASN A 1 166 ? 2.997 11.096 3.174 1.00 75.69 166 ASN A C 1
ATOM 1211 O O . ASN A 1 166 ? 2.254 11.989 3.575 1.00 75.69 166 ASN A O 1
ATOM 1215 N N . GLN A 1 167 ? 2.670 9.806 3.236 1.00 67.81 167 GLN A N 1
ATOM 1216 C CA . GLN A 1 167 ? 1.314 9.349 3.553 1.00 67.81 167 GLN A CA 1
ATOM 1217 C C . GLN A 1 167 ? 1.294 8.338 4.706 1.00 67.81 167 GLN A C 1
ATOM 1219 O O . GLN A 1 167 ? 0.250 8.143 5.327 1.00 67.81 167 GLN A O 1
ATOM 1224 N N . ALA A 1 168 ? 2.448 7.735 5.024 1.00 58.78 168 ALA A N 1
ATOM 1225 C CA . ALA A 1 168 ? 2.474 6.429 5.661 1.00 58.78 168 ALA A CA 1
ATOM 1226 C C . ALA A 1 168 ? 3.273 6.279 6.965 1.00 58.78 168 ALA A C 1
ATOM 1228 O O . ALA A 1 168 ? 3.517 5.148 7.378 1.00 58.78 168 ALA A O 1
ATOM 1229 N N . GLU A 1 169 ? 3.665 7.363 7.641 1.00 61.31 169 GLU A N 1
ATOM 1230 C CA . GLU A 1 169 ? 4.390 7.246 8.916 1.00 61.31 169 GLU A CA 1
ATOM 1231 C C . GLU A 1 169 ? 3.584 6.407 9.934 1.00 61.31 169 GLU A C 1
ATOM 1233 O O . GLU A 1 169 ? 2.502 6.813 10.366 1.00 61.31 169 GLU A O 1
ATOM 1238 N N . GLY A 1 170 ? 4.089 5.210 10.269 1.00 64.94 170 GLY A N 1
ATOM 1239 C CA . GLY A 1 170 ? 3.435 4.263 11.178 1.00 64.94 170 GLY A CA 1
ATOM 1240 C C . GLY A 1 170 ? 2.294 3.436 10.567 1.00 64.94 170 GLY A C 1
ATOM 1241 O O . GLY A 1 170 ? 1.457 2.940 11.319 1.00 64.94 170 GLY A O 1
ATOM 1242 N N . CYS A 1 171 ? 2.200 3.317 9.238 1.00 82.75 171 CYS A N 1
ATOM 1243 C CA . CYS A 1 171 ? 1.028 2.740 8.570 1.00 82.75 171 CYS A CA 1
ATOM 1244 C C . CYS A 1 171 ? 1.318 1.517 7.679 1.00 82.75 171 CYS A C 1
ATOM 1246 O O . CYS A 1 171 ? 2.463 1.089 7.520 1.00 82.75 171 CYS A O 1
ATOM 1248 N N . LEU A 1 172 ? 0.254 0.962 7.087 1.00 92.19 172 LEU A N 1
ATOM 1249 C CA . LEU A 1 172 ? 0.323 -0.082 6.066 1.00 92.19 172 LEU A CA 1
ATOM 1250 C C . LEU A 1 172 ? 0.157 0.495 4.651 1.00 92.19 172 LEU A C 1
ATOM 1252 O O . LEU A 1 172 ? -0.821 1.179 4.360 1.00 92.19 172 LEU A O 1
ATOM 1256 N N . VAL A 1 173 ? 1.050 0.117 3.738 1.00 94.31 173 VAL A N 1
ATOM 1257 C CA . VAL A 1 173 ? 0.871 0.300 2.293 1.00 94.31 173 VAL A CA 1
ATOM 1258 C C . VAL A 1 173 ? 0.332 -0.994 1.684 1.00 94.31 173 VAL A C 1
ATOM 1260 O O . VAL A 1 173 ? 1.029 -2.007 1.619 1.00 94.31 173 VAL A O 1
ATOM 1263 N N . PHE A 1 174 ? -0.911 -0.966 1.214 1.00 96.56 174 PHE A N 1
ATOM 1264 C CA . PHE A 1 174 ? -1.515 -2.052 0.451 1.00 96.56 174 PHE A CA 1
ATOM 1265 C C . PHE A 1 174 ? -1.261 -1.833 -1.039 1.00 96.56 174 PHE A C 1
ATOM 1267 O O . PHE A 1 174 ? -1.570 -0.769 -1.574 1.00 96.56 174 PHE A O 1
ATOM 1274 N N . VAL A 1 175 ? -0.732 -2.830 -1.744 1.00 97.38 175 VAL A N 1
ATOM 1275 C CA . VAL A 1 175 ? -0.456 -2.703 -3.179 1.00 97.38 175 VAL A CA 1
ATOM 1276 C C . VAL A 1 175 ? -1.238 -3.728 -3.975 1.00 97.38 175 VAL A C 1
ATOM 1278 O O . VAL A 1 175 ? -1.098 -4.924 -3.741 1.00 97.38 175 VAL A O 1
ATOM 1281 N N . GLN A 1 176 ? -1.981 -3.257 -4.976 1.00 98.31 176 GLN A N 1
ATOM 1282 C CA . GLN A 1 176 ? -2.533 -4.101 -6.029 1.00 98.31 176 GLN A CA 1
ATOM 1283 C C . GLN A 1 176 ? -1.664 -4.020 -7.288 1.00 98.31 176 GLN A C 1
ATOM 1285 O O . GLN A 1 176 ? -1.390 -2.931 -7.813 1.00 98.31 176 GLN A O 1
ATOM 1290 N N . VAL A 1 177 ? -1.289 -5.184 -7.810 1.00 98.12 177 VAL A N 1
ATOM 1291 C CA . VAL A 1 177 ? -0.575 -5.354 -9.085 1.00 98.12 177 VAL A CA 1
ATOM 1292 C C . VAL A 1 177 ? -1.318 -6.347 -9.993 1.00 98.12 177 VAL A C 1
ATOM 1294 O O . VAL A 1 177 ? -2.237 -7.012 -9.527 1.00 98.12 177 VAL A O 1
ATOM 1297 N N . PRO A 1 178 ? -0.992 -6.455 -11.291 1.00 98.06 178 PRO A N 1
ATOM 1298 C CA . PRO A 1 178 ? -1.600 -7.460 -12.158 1.00 98.06 178 PRO A CA 1
ATOM 1299 C C . PRO A 1 178 ? -1.239 -8.886 -11.734 1.00 98.06 178 PRO A C 1
ATOM 1301 O O . PRO A 1 178 ? -0.113 -9.137 -11.290 1.00 98.06 178 PRO A O 1
ATOM 1304 N N . GLU A 1 179 ? -2.155 -9.823 -11.956 1.00 97.94 179 GLU A N 1
ATOM 1305 C CA . GLU A 1 179 ? -1.896 -11.262 -11.887 1.00 97.94 179 GLU A CA 1
ATOM 1306 C C . GLU A 1 179 ? -0.616 -11.654 -12.652 1.00 97.94 179 GLU A C 1
ATOM 1308 O O . GLU A 1 179 ? -0.293 -11.115 -13.715 1.00 97.94 179 GLU A O 1
ATOM 1313 N N . GLY A 1 180 ? 0.155 -12.584 -12.079 1.00 96.81 180 GLY A N 1
ATOM 1314 C CA . GLY A 1 180 ? 1.439 -13.031 -12.630 1.00 96.81 180 GLY A CA 1
ATOM 1315 C C . GLY A 1 180 ? 2.620 -12.084 -12.373 1.00 96.81 180 GLY A C 1
ATOM 1316 O O . GLY A 1 180 ? 3.731 -12.350 -12.839 1.00 96.81 180 GLY A O 1
ATOM 1317 N N . THR A 1 181 ? 2.424 -10.992 -11.628 1.00 97.75 181 THR A N 1
ATOM 1318 C CA . THR A 1 181 ? 3.525 -10.113 -11.213 1.00 97.75 181 THR A CA 1
ATOM 1319 C C . THR A 1 181 ? 4.475 -10.828 -10.250 1.00 97.75 181 THR A C 1
ATOM 1321 O O . THR A 1 181 ? 4.075 -11.343 -9.212 1.00 97.75 181 THR A O 1
ATOM 1324 N N . ASP A 1 182 ? 5.773 -10.776 -10.548 1.00 96.94 182 ASP A N 1
ATOM 1325 C CA . ASP A 1 182 ? 6.835 -11.193 -9.627 1.00 96.94 182 ASP A CA 1
ATOM 1326 C C . ASP A 1 182 ? 7.109 -10.079 -8.600 1.00 96.94 182 ASP A C 1
ATOM 1328 O O . ASP A 1 182 ? 7.978 -9.214 -8.785 1.00 96.94 182 ASP A O 1
ATOM 1332 N N . ALA A 1 183 ? 6.315 -10.081 -7.527 1.00 95.81 183 ALA A N 1
ATOM 1333 C CA . ALA A 1 183 ? 6.391 -9.107 -6.441 1.00 95.81 183 ALA A CA 1
ATOM 1334 C C . ALA A 1 183 ? 7.766 -9.110 -5.751 1.00 95.81 183 ALA A C 1
ATOM 1336 O O . ALA A 1 183 ? 8.321 -8.044 -5.474 1.00 95.81 183 ALA A O 1
ATOM 1337 N N . GLY A 1 184 ? 8.367 -10.290 -5.557 1.00 94.44 184 GLY A N 1
ATOM 1338 C CA . GLY A 1 184 ? 9.704 -10.431 -4.976 1.00 94.44 184 GLY A CA 1
ATOM 1339 C C . GLY A 1 184 ? 10.781 -9.753 -5.825 1.00 94.44 184 GLY A C 1
ATOM 1340 O O . GLY A 1 184 ? 11.631 -9.025 -5.307 1.00 94.44 184 GLY A O 1
ATOM 1341 N N . ARG A 1 185 ? 10.722 -9.890 -7.156 1.00 94.12 185 ARG A N 1
ATOM 1342 C CA . ARG A 1 185 ? 11.625 -9.168 -8.065 1.00 94.12 185 ARG A CA 1
ATOM 1343 C C . ARG A 1 185 ? 11.408 -7.657 -8.028 1.00 94.12 185 ARG A C 1
ATOM 1345 O O . ARG A 1 185 ? 12.392 -6.918 -8.133 1.00 94.12 185 ARG A O 1
ATOM 1352 N N . TRP A 1 186 ? 10.166 -7.186 -7.914 1.00 95.38 186 TRP A N 1
ATOM 1353 C CA . TRP A 1 186 ? 9.868 -5.751 -7.816 1.00 95.38 186 TRP A CA 1
ATOM 1354 C C . TRP A 1 186 ? 10.397 -5.161 -6.505 1.00 95.38 186 TRP A C 1
ATOM 1356 O O . TRP A 1 186 ? 11.106 -4.154 -6.552 1.00 95.38 186 TRP A O 1
ATOM 1366 N N . MET A 1 187 ? 10.168 -5.834 -5.374 1.00 93.00 187 MET A N 1
ATOM 1367 C CA . MET A 1 187 ? 10.730 -5.452 -4.074 1.00 93.00 187 MET A CA 1
ATOM 1368 C C . MET A 1 187 ? 12.256 -5.502 -4.063 1.00 93.00 187 MET A C 1
ATOM 1370 O O . MET A 1 187 ? 12.901 -4.540 -3.656 1.00 93.00 187 MET A O 1
ATOM 1374 N N . GLY A 1 188 ? 12.862 -6.557 -4.612 1.00 91.00 188 GLY A N 1
ATOM 1375 C CA . GLY A 1 188 ? 14.317 -6.654 -4.722 1.00 91.00 188 GLY A CA 1
ATOM 1376 C C . GLY A 1 188 ? 14.926 -5.502 -5.529 1.00 91.00 188 GLY A C 1
ATOM 1377 O O . GLY A 1 188 ? 15.985 -4.985 -5.178 1.00 91.00 188 GLY A O 1
ATOM 1378 N N . LYS A 1 189 ? 14.248 -5.050 -6.593 1.00 90.19 189 LYS A N 1
ATOM 1379 C CA . LYS A 1 189 ? 14.664 -3.859 -7.348 1.00 90.19 189 LYS A CA 1
ATOM 1380 C C . LYS A 1 189 ? 14.479 -2.575 -6.533 1.00 90.19 189 LYS A C 1
ATOM 1382 O O . LYS A 1 189 ? 15.374 -1.732 -6.528 1.00 90.19 189 LYS A O 1
ATOM 1387 N N . PHE A 1 190 ? 13.344 -2.434 -5.852 1.00 90.69 190 PHE A N 1
ATOM 1388 C CA . PHE A 1 190 ? 13.046 -1.303 -4.975 1.00 90.69 190 PHE A CA 1
ATOM 1389 C C . PHE A 1 190 ? 14.109 -1.145 -3.874 1.00 90.69 190 PHE A C 1
ATOM 1391 O O . PHE A 1 190 ? 14.630 -0.046 -3.675 1.00 90.69 190 PHE A O 1
ATOM 1398 N N . TRP A 1 191 ? 14.496 -2.234 -3.208 1.00 89.19 191 TRP A N 1
ATOM 1399 C CA . TRP A 1 191 ? 15.555 -2.227 -2.196 1.00 89.19 191 TRP A CA 1
ATOM 1400 C C . TRP A 1 191 ? 16.934 -1.952 -2.796 1.00 89.19 191 TRP A C 1
ATOM 1402 O O . TRP A 1 191 ? 17.666 -1.112 -2.277 1.00 89.19 191 TRP A O 1
ATOM 1412 N N . GLY A 1 192 ? 17.268 -2.576 -3.931 1.00 86.25 192 GLY A N 1
ATOM 1413 C CA . GLY A 1 192 ? 18.545 -2.350 -4.616 1.00 86.25 192 GLY A CA 1
ATOM 1414 C C . GLY A 1 192 ? 18.776 -0.882 -4.996 1.00 86.25 192 GLY A C 1
ATOM 1415 O O . GLY A 1 192 ? 19.873 -0.360 -4.807 1.00 86.25 192 GLY A O 1
ATOM 1416 N N . ASN A 1 193 ? 17.729 -0.169 -5.428 1.00 83.81 193 ASN A N 1
ATOM 1417 C CA . ASN A 1 193 ? 17.798 1.268 -5.733 1.00 83.81 193 ASN A CA 1
ATOM 1418 C C . ASN A 1 193 ? 18.157 2.142 -4.514 1.00 83.81 193 ASN A C 1
ATOM 1420 O O . ASN A 1 193 ? 18.567 3.288 -4.683 1.00 83.81 193 ASN A O 1
ATOM 1424 N N . ARG A 1 194 ? 18.004 1.619 -3.292 1.00 83.19 194 ARG A N 1
ATOM 1425 C CA . ARG A 1 194 ? 18.288 2.318 -2.027 1.00 83.19 194 ARG A CA 1
ATOM 1426 C C . ARG A 1 194 ? 19.617 1.910 -1.409 1.00 83.19 194 ARG A C 1
ATOM 1428 O O . ARG A 1 194 ? 20.025 2.486 -0.405 1.00 83.19 194 ARG A O 1
ATOM 1435 N N . GLN A 1 195 ? 20.330 0.968 -2.022 1.00 80.44 195 GLN A N 1
ATOM 1436 C CA . GLN A 1 195 ? 21.623 0.517 -1.521 1.00 80.44 195 GLN A CA 1
ATOM 1437 C C . GLN A 1 195 ? 22.678 1.628 -1.579 1.00 80.44 195 GLN A C 1
ATOM 1439 O O . GLN A 1 195 ? 23.552 1.688 -0.725 1.00 80.44 195 GLN A O 1
ATOM 1444 N N . THR A 1 196 ? 22.556 2.570 -2.517 1.00 76.12 196 THR A N 1
ATOM 1445 C CA . THR A 1 196 ? 23.385 3.785 -2.552 1.00 76.12 196 THR A CA 1
ATOM 1446 C C . THR A 1 196 ? 23.188 4.663 -1.316 1.00 76.12 196 THR A C 1
ATOM 1448 O O . THR A 1 196 ? 24.159 5.212 -0.814 1.00 76.12 196 THR A O 1
ATOM 1451 N N . ILE A 1 197 ? 21.961 4.744 -0.790 1.00 75.62 197 ILE A N 1
ATOM 1452 C CA . ILE A 1 197 ? 21.627 5.485 0.436 1.00 75.62 197 ILE A CA 1
ATOM 1453 C C . ILE A 1 197 ? 22.185 4.756 1.667 1.00 75.62 197 ILE A C 1
ATOM 1455 O O . ILE A 1 197 ? 22.698 5.392 2.582 1.00 75.62 197 ILE A O 1
ATOM 1459 N N . LEU A 1 198 ? 22.126 3.419 1.679 1.00 77.19 198 LEU A N 1
ATOM 1460 C CA . LEU A 1 198 ? 22.699 2.592 2.751 1.00 77.19 198 LEU A CA 1
ATOM 1461 C C . LEU A 1 198 ? 24.233 2.640 2.781 1.00 77.19 198 LEU A C 1
ATOM 1463 O O . LEU A 1 198 ? 24.827 2.657 3.856 1.00 77.19 198 LEU A O 1
ATOM 1467 N N . ASN A 1 199 ? 24.866 2.681 1.609 1.00 82.50 199 ASN A N 1
ATOM 1468 C CA . ASN A 1 199 ? 26.321 2.714 1.469 1.00 82.50 199 ASN A CA 1
ATOM 1469 C C . ASN A 1 199 ? 26.923 4.111 1.717 1.00 82.50 199 ASN A C 1
ATOM 1471 O O . ASN A 1 199 ? 28.141 4.222 1.837 1.00 82.50 199 ASN A O 1
ATOM 1475 N N . ASP A 1 200 ? 26.093 5.155 1.802 1.00 84.12 200 ASP A N 1
ATOM 1476 C CA . ASP A 1 200 ? 26.491 6.532 2.113 1.00 84.12 200 ASP A CA 1
ATOM 1477 C C . ASP A 1 200 ? 25.596 7.121 3.225 1.00 84.12 200 ASP A C 1
ATOM 1479 O O . ASP A 1 200 ? 24.675 7.903 2.951 1.00 84.12 200 ASP A O 1
ATOM 1483 N N . PRO A 1 201 ? 25.814 6.732 4.498 1.00 79.94 201 PRO A N 1
ATOM 1484 C CA . PRO A 1 201 ? 24.936 7.071 5.615 1.00 79.94 201 PRO A CA 1
ATOM 1485 C C . PRO A 1 201 ? 25.185 8.496 6.130 1.00 79.94 201 PRO A C 1
ATOM 1487 O O . PRO A 1 201 ? 25.493 8.720 7.302 1.00 79.94 201 PRO A O 1
ATOM 1490 N N . THR A 1 202 ? 25.036 9.493 5.262 1.00 86.44 202 THR A N 1
ATOM 1491 C CA . THR A 1 202 ? 24.929 10.885 5.707 1.00 86.44 202 THR A CA 1
ATOM 1492 C C . THR A 1 202 ? 23.679 11.052 6.585 1.00 86.44 202 THR A C 1
ATOM 1494 O O . THR A 1 202 ? 22.695 10.332 6.389 1.00 86.44 202 THR A O 1
ATOM 1497 N N . PRO A 1 203 ? 23.648 12.006 7.535 1.00 84.50 203 PRO A N 1
ATOM 1498 C CA . PRO A 1 203 ? 22.452 12.256 8.344 1.00 84.50 203 PRO A CA 1
ATOM 1499 C C . PRO A 1 203 ? 21.184 12.478 7.505 1.00 84.50 203 PRO A C 1
ATOM 1501 O O . PRO A 1 203 ? 20.112 12.004 7.869 1.00 84.50 203 PRO A O 1
ATOM 1504 N N . GLU A 1 204 ? 21.319 13.133 6.348 1.00 83.06 204 GLU A N 1
ATOM 1505 C CA . GLU A 1 204 ? 20.226 13.339 5.394 1.00 83.06 204 GLU A CA 1
ATOM 1506 C C . GLU A 1 204 ? 19.726 12.012 4.795 1.00 83.06 204 GLU A C 1
ATOM 1508 O O . GLU A 1 204 ? 18.522 11.765 4.721 1.00 83.06 204 GLU A O 1
ATOM 1513 N N . ASN A 1 205 ? 20.642 11.129 4.396 1.00 81.44 205 ASN A N 1
ATOM 1514 C CA . ASN A 1 205 ? 20.318 9.820 3.829 1.00 81.44 205 ASN A CA 1
ATOM 1515 C C . ASN A 1 205 ? 19.702 8.872 4.863 1.00 81.44 205 ASN A C 1
ATOM 1517 O O . ASN A 1 205 ? 18.728 8.187 4.560 1.00 81.44 205 ASN A O 1
ATOM 1521 N N . VAL A 1 206 ? 20.203 8.882 6.099 1.00 78.31 206 VAL A N 1
ATOM 1522 C CA . VAL A 1 206 ? 19.612 8.121 7.209 1.00 78.31 206 VAL A CA 1
ATOM 1523 C C . VAL A 1 206 ? 18.189 8.601 7.486 1.00 78.31 206 VAL A C 1
ATOM 1525 O O . VAL A 1 206 ? 17.278 7.782 7.579 1.00 78.31 206 VAL A O 1
ATOM 1528 N N . GLN A 1 207 ? 17.964 9.917 7.529 1.00 78.31 207 GLN A N 1
ATOM 1529 C CA . GLN A 1 207 ? 16.629 10.477 7.743 1.00 78.31 207 GLN A CA 1
ATOM 1530 C C . GLN A 1 207 ? 15.649 10.090 6.623 1.00 78.31 207 GLN A C 1
ATOM 1532 O O . GLN A 1 207 ? 14.497 9.764 6.903 1.00 78.31 207 GLN A O 1
ATOM 1537 N N . LYS A 1 208 ? 16.108 10.036 5.363 1.00 76.88 208 LYS A N 1
ATOM 1538 C CA . LYS A 1 208 ? 15.309 9.523 4.233 1.00 76.88 208 LYS A CA 1
ATOM 1539 C C . LYS A 1 208 ? 14.942 8.045 4.378 1.00 76.88 208 LYS A C 1
ATOM 1541 O O . LYS A 1 208 ? 13.971 7.622 3.757 1.00 76.88 208 LYS A O 1
ATOM 1546 N N . LEU A 1 209 ? 15.710 7.260 5.138 1.00 79.38 209 LEU A N 1
ATOM 1547 C CA . LEU A 1 209 ? 15.457 5.835 5.353 1.00 79.38 209 LEU A CA 1
ATOM 1548 C C . LEU A 1 209 ? 14.537 5.547 6.541 1.00 79.38 209 LEU A C 1
ATOM 1550 O O . LEU A 1 209 ? 13.819 4.551 6.502 1.00 79.38 209 LEU A O 1
ATOM 1554 N N . GLU A 1 210 ? 14.524 6.407 7.562 1.00 80.62 210 GLU A N 1
ATOM 1555 C CA . GLU A 1 210 ? 13.704 6.213 8.769 1.00 80.62 210 GLU A CA 1
ATOM 1556 C C . GLU A 1 210 ? 12.213 6.037 8.454 1.00 80.62 210 GLU A C 1
ATOM 1558 O O . GLU A 1 210 ? 11.569 5.147 9.004 1.00 80.62 210 GLU A O 1
ATOM 1563 N N . VAL A 1 211 ? 11.677 6.791 7.492 1.00 78.06 211 VAL A N 1
ATOM 1564 C CA . VAL A 1 211 ? 10.262 6.680 7.090 1.00 78.06 211 VAL A CA 1
ATOM 1565 C C . VAL A 1 211 ? 9.890 5.279 6.585 1.00 78.06 211 VAL A C 1
ATOM 1567 O O . VAL A 1 211 ? 8.785 4.798 6.822 1.00 78.06 211 VAL A O 1
ATOM 1570 N N . TYR A 1 212 ? 10.828 4.572 5.949 1.00 83.69 212 TYR A N 1
ATOM 1571 C CA . TYR A 1 212 ? 10.590 3.216 5.452 1.00 83.69 212 TYR A CA 1
ATOM 1572 C C . TYR A 1 212 ? 10.630 2.163 6.566 1.00 83.69 212 TYR A C 1
ATOM 1574 O O . TYR A 1 212 ? 10.073 1.083 6.388 1.00 83.69 212 TYR A O 1
ATOM 1582 N N . LYS A 1 213 ? 11.296 2.446 7.695 1.00 82.75 213 LYS A N 1
ATOM 1583 C CA . LYS A 1 213 ? 11.402 1.509 8.828 1.00 82.75 213 LYS A CA 1
ATOM 1584 C C . LYS A 1 213 ? 10.090 1.357 9.583 1.00 82.75 213 LYS A C 1
ATOM 1586 O O . LYS A 1 213 ? 9.832 0.296 10.135 1.00 82.75 213 LYS A O 1
ATOM 1591 N N . ASN A 1 214 ? 9.279 2.411 9.583 1.00 82.94 214 ASN A N 1
ATOM 1592 C CA . ASN A 1 214 ? 8.017 2.472 10.317 1.00 82.94 214 ASN A CA 1
ATOM 1593 C C . ASN A 1 214 ? 6.800 2.232 9.416 1.00 82.94 214 ASN A C 1
ATOM 1595 O O . ASN A 1 214 ? 5.682 2.553 9.809 1.00 82.94 214 ASN A O 1
ATOM 1599 N N . THR A 1 215 ? 7.013 1.724 8.202 1.00 88.25 215 THR A N 1
ATOM 1600 C CA . THR A 1 215 ? 5.945 1.478 7.235 1.00 88.25 215 THR A CA 1
ATOM 1601 C C . THR A 1 215 ? 5.991 0.025 6.790 1.00 88.25 215 THR A C 1
ATOM 1603 O O . THR A 1 215 ? 7.026 -0.443 6.309 1.00 88.25 215 THR A O 1
ATOM 1606 N N . ASP A 1 216 ? 4.862 -0.665 6.904 1.00 92.38 216 ASP A N 1
ATOM 1607 C CA . ASP A 1 216 ? 4.698 -2.017 6.378 1.00 92.38 216 ASP A CA 1
ATOM 1608 C C . ASP A 1 216 ? 4.140 -1.986 4.953 1.00 92.38 216 ASP A C 1
ATOM 1610 O O . ASP A 1 216 ? 3.471 -1.039 4.543 1.00 92.38 216 ASP A O 1
ATOM 1614 N N . ILE A 1 217 ? 4.376 -3.056 4.202 1.00 95.19 217 ILE A N 1
ATOM 1615 C CA . ILE A 1 217 ? 3.811 -3.290 2.877 1.00 95.19 217 ILE A CA 1
ATOM 1616 C C . ILE A 1 217 ? 3.236 -4.688 2.772 1.00 95.19 217 ILE A C 1
ATOM 1618 O O . ILE A 1 217 ? 3.789 -5.647 3.308 1.00 95.19 217 ILE A O 1
ATOM 1622 N N . VAL A 1 218 ? 2.152 -4.794 2.016 1.00 97.44 218 VAL A N 1
ATOM 1623 C CA . VAL A 1 218 ? 1.597 -6.056 1.538 1.00 97.44 218 VAL A CA 1
ATOM 1624 C C . VAL A 1 218 ? 1.260 -5.922 0.054 1.00 97.44 218 VAL A C 1
ATOM 1626 O O . VAL A 1 218 ? 0.880 -4.840 -0.398 1.00 97.44 218 VAL A O 1
ATOM 1629 N N . ILE A 1 219 ? 1.434 -6.994 -0.722 1.00 98.25 219 ILE A N 1
ATOM 1630 C CA . ILE A 1 219 ? 1.166 -6.978 -2.167 1.00 98.25 219 ILE A CA 1
ATOM 1631 C C . ILE A 1 219 ? 0.196 -8.097 -2.515 1.00 98.25 219 ILE A C 1
ATOM 1633 O O . ILE A 1 219 ? 0.461 -9.264 -2.232 1.00 98.25 219 ILE A O 1
ATOM 1637 N N . TYR A 1 220 ? -0.890 -7.724 -3.181 1.00 98.62 220 TYR A N 1
ATOM 1638 C CA . TYR A 1 220 ? -1.895 -8.615 -3.741 1.00 98.62 220 TYR A CA 1
ATOM 1639 C C . TYR A 1 220 ? -1.975 -8.426 -5.258 1.00 98.62 220 TYR A C 1
ATOM 1641 O O . TYR A 1 220 ? -1.695 -7.342 -5.780 1.00 98.62 220 TYR A O 1
ATOM 1649 N N . ASP A 1 221 ? -2.366 -9.472 -5.981 1.00 98.56 221 ASP A N 1
ATOM 1650 C CA . ASP A 1 221 ? -2.783 -9.312 -7.374 1.00 98.56 221 ASP A CA 1
ATOM 1651 C C . ASP A 1 221 ? -4.231 -8.798 -7.489 1.00 98.56 221 ASP A C 1
ATOM 1653 O O . ASP A 1 221 ? -4.950 -8.674 -6.497 1.00 98.56 221 ASP A O 1
ATOM 1657 N N . ASP A 1 222 ? -4.694 -8.498 -8.704 1.00 97.81 222 ASP A N 1
ATOM 1658 C CA . ASP A 1 222 ? -6.070 -8.065 -8.974 1.00 97.81 222 ASP A CA 1
ATOM 1659 C C . ASP A 1 222 ? -7.126 -9.173 -8.798 1.00 97.81 222 ASP A C 1
ATOM 1661 O O . ASP A 1 222 ? -8.317 -8.903 -8.948 1.00 97.81 222 ASP A O 1
ATOM 1665 N N . LYS A 1 223 ? -6.730 -10.408 -8.466 1.00 98.25 223 LYS A N 1
ATOM 1666 C CA . LYS A 1 223 ? -7.641 -11.512 -8.116 1.00 98.25 223 LYS A CA 1
ATOM 1667 C C . LYS A 1 223 ? -7.780 -11.708 -6.608 1.00 98.25 223 LYS A C 1
ATOM 1669 O O . LYS A 1 223 ? -8.642 -12.474 -6.181 1.00 98.25 223 LYS A O 1
ATOM 1674 N N . GLY A 1 224 ? -6.985 -10.998 -5.809 1.00 97.94 224 GLY A N 1
ATOM 1675 C CA . GLY A 1 224 ? -6.963 -11.135 -4.357 1.00 97.94 224 GLY A CA 1
ATOM 1676 C C . GLY A 1 224 ? -6.036 -12.235 -3.851 1.00 97.94 224 GLY A C 1
ATOM 1677 O O . GLY A 1 224 ? -6.153 -12.635 -2.692 1.00 97.94 224 GLY A O 1
ATOM 1678 N N . ASN A 1 225 ? -5.098 -12.709 -4.675 1.00 98.44 225 ASN A N 1
ATOM 1679 C CA . ASN A 1 225 ? -4.034 -13.590 -4.210 1.00 98.44 225 ASN A CA 1
ATOM 1680 C C . ASN A 1 225 ? -2.921 -12.761 -3.568 1.00 98.44 225 ASN A C 1
ATOM 1682 O O . ASN A 1 225 ? -2.450 -11.778 -4.144 1.00 98.44 225 ASN A O 1
ATOM 1686 N N . GLU A 1 226 ? -2.471 -13.177 -2.387 1.00 98.38 226 GLU A N 1
ATOM 1687 C CA . GLU A 1 226 ? -1.323 -12.560 -1.727 1.00 98.38 226 GLU A CA 1
ATOM 1688 C C . GLU A 1 226 ? -0.033 -12.954 -2.460 1.00 98.38 226 GLU A C 1
ATOM 1690 O O . GLU A 1 226 ? 0.299 -14.134 -2.572 1.00 98.38 226 GLU A O 1
ATOM 1695 N N . LEU A 1 227 ? 0.696 -11.958 -2.963 1.00 98.19 227 LEU A N 1
ATOM 1696 C CA . LEU A 1 227 ? 1.981 -12.134 -3.645 1.00 98.19 227 LEU A CA 1
ATOM 1697 C C . LEU A 1 227 ? 3.170 -11.818 -2.736 1.00 98.19 227 LEU A C 1
ATOM 1699 O O . LEU A 1 227 ? 4.273 -12.322 -2.950 1.00 98.19 227 LEU A O 1
ATOM 1703 N N . LEU A 1 228 ? 2.960 -10.946 -1.750 1.00 96.75 228 LEU A N 1
ATOM 1704 C CA . LEU A 1 228 ? 3.943 -10.600 -0.736 1.00 96.75 228 LEU A CA 1
ATOM 1705 C C . LEU 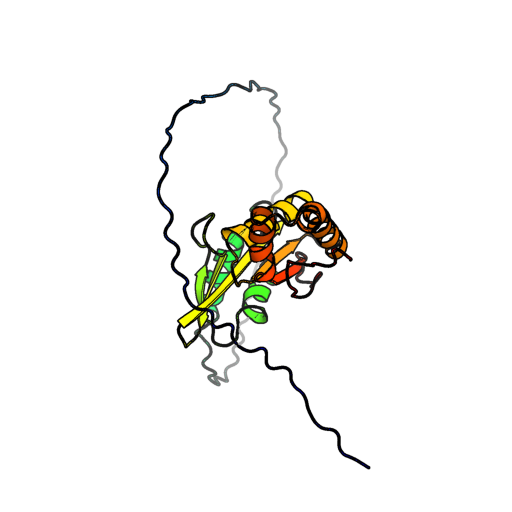A 1 228 ? 3.224 -10.436 0.609 1.00 96.75 228 LEU A C 1
ATOM 1707 O O . LEU A 1 228 ? 2.398 -9.524 0.712 1.00 96.75 228 LEU A O 1
ATOM 1711 N N . PRO A 1 229 ? 3.546 -11.250 1.631 1.00 96.38 229 PRO A N 1
ATOM 1712 C CA . PRO A 1 229 ? 2.962 -11.092 2.955 1.00 96.38 229 PRO A CA 1
ATOM 1713 C C . PRO A 1 229 ? 3.419 -9.782 3.596 1.00 96.38 229 PRO A C 1
ATOM 1715 O O . PRO A 1 229 ? 4.476 -9.236 3.248 1.00 96.38 229 PRO A O 1
ATOM 1718 N N . ARG A 1 230 ? 2.626 -9.314 4.568 1.00 94.81 230 ARG A N 1
ATOM 1719 C CA . ARG A 1 230 ? 2.910 -8.098 5.335 1.00 94.81 230 ARG A CA 1
ATOM 1720 C C . ARG A 1 230 ? 4.325 -8.145 5.913 1.00 94.81 230 ARG A C 1
ATOM 1722 O O . ARG A 1 230 ? 4.658 -9.054 6.670 1.00 94.81 230 ARG A O 1
ATOM 1729 N N . GLN A 1 231 ? 5.131 -7.144 5.584 1.00 92.06 231 GLN A N 1
ATOM 1730 C CA . GLN A 1 231 ? 6.491 -6.984 6.097 1.00 92.06 231 GLN A CA 1
ATOM 1731 C C . GLN A 1 231 ? 6.917 -5.512 6.068 1.00 92.06 231 GLN A C 1
ATOM 1733 O O . GLN A 1 231 ? 6.312 -4.735 5.326 1.00 92.06 231 GLN A O 1
ATOM 1738 N N . PRO A 1 232 ? 7.979 -5.122 6.791 1.00 89.81 232 PRO A N 1
ATOM 1739 C CA . PRO A 1 232 ? 8.530 -3.778 6.682 1.00 89.81 232 PRO A CA 1
ATOM 1740 C C . PRO A 1 232 ? 8.945 -3.449 5.243 1.00 89.81 232 PRO A C 1
ATOM 1742 O O . PRO A 1 232 ? 9.572 -4.261 4.559 1.00 89.81 232 PRO A O 1
ATOM 1745 N N . ILE A 1 233 ? 8.656 -2.229 4.784 1.00 89.75 233 ILE A N 1
ATOM 1746 C CA . ILE A 1 233 ? 9.149 -1.744 3.485 1.00 89.75 233 ILE A CA 1
ATOM 1747 C C . ILE A 1 233 ? 10.675 -1.665 3.489 1.00 89.75 233 ILE A C 1
ATOM 1749 O O . ILE A 1 233 ? 11.320 -1.861 2.456 1.00 89.75 233 ILE A O 1
ATOM 1753 N N . PHE A 1 234 ? 11.268 -1.352 4.637 1.00 86.69 234 PHE A N 1
ATOM 1754 C CA . PHE A 1 234 ? 12.710 -1.287 4.789 1.00 86.69 234 PHE A CA 1
ATOM 1755 C C . PHE A 1 234 ? 13.335 -2.677 4.949 1.00 86.69 234 PHE A C 1
ATOM 1757 O O . PHE A 1 234 ? 13.056 -3.389 5.909 1.00 86.69 234 PHE A O 1
ATOM 1764 N N . ASN A 1 235 ? 14.263 -3.010 4.051 1.00 80.81 235 ASN A N 1
ATOM 1765 C CA . ASN A 1 235 ? 15.122 -4.185 4.149 1.00 80.81 235 ASN A CA 1
ATOM 1766 C C . ASN A 1 235 ? 16.595 -3.727 4.201 1.00 80.81 235 ASN A C 1
ATOM 1768 O O . ASN A 1 235 ? 17.139 -3.338 3.161 1.00 80.81 235 ASN A O 1
ATOM 1772 N N . PRO A 1 236 ? 17.243 -3.737 5.383 1.00 70.00 236 PRO A N 1
ATOM 1773 C CA . PRO A 1 236 ? 18.618 -3.260 5.542 1.00 70.00 236 PRO A CA 1
ATOM 1774 C C . PRO A 1 236 ? 19.646 -4.138 4.827 1.00 70.00 236 PRO A C 1
ATOM 1776 O O . PRO A 1 236 ? 20.699 -3.641 4.434 1.00 70.00 236 PRO A O 1
ATOM 1779 N N . ASP A 1 237 ? 19.350 -5.423 4.638 1.00 69.50 237 ASP A N 1
ATOM 1780 C CA . ASP A 1 237 ? 20.279 -6.360 4.015 1.00 69.50 237 ASP A CA 1
ATOM 1781 C C . ASP A 1 237 ? 20.309 -6.205 2.491 1.00 69.50 237 ASP A C 1
ATOM 1783 O O . ASP A 1 237 ? 21.247 -6.670 1.840 1.00 69.50 237 ASP A O 1
ATOM 1787 N N . GLY A 1 238 ? 19.278 -5.581 1.903 1.00 60.00 238 GLY A N 1
ATOM 1788 C CA . GLY A 1 238 ? 19.122 -5.416 0.454 1.00 60.00 238 GLY A CA 1
ATOM 1789 C C . GLY A 1 238 ? 19.080 -6.739 -0.324 1.00 60.00 238 GLY A C 1
ATOM 1790 O O . GLY A 1 238 ? 19.115 -6.738 -1.556 1.00 60.00 238 GLY A O 1
ATOM 1791 N N . LYS A 1 239 ? 19.037 -7.872 0.385 1.00 58.09 239 LYS A N 1
ATOM 1792 C CA . LYS A 1 239 ? 19.006 -9.223 -0.168 1.00 58.09 239 LYS A CA 1
ATOM 1793 C C . LYS A 1 239 ? 17.557 -9.643 -0.394 1.00 58.09 239 LYS A C 1
ATOM 1795 O O . LYS A 1 239 ? 16.674 -9.273 0.377 1.00 58.09 239 LYS A O 1
ATOM 1800 N N . ARG A 1 240 ? 17.353 -10.364 -1.497 1.00 53.09 240 ARG A N 1
ATOM 1801 C CA . ARG A 1 240 ? 16.077 -10.985 -1.866 1.00 53.09 240 ARG A CA 1
ATOM 1802 C C . ARG A 1 240 ? 15.738 -12.137 -0.940 1.00 53.09 240 ARG A C 1
ATOM 1804 O O . ARG A 1 240 ? 16.698 -12.837 -0.545 1.00 53.09 240 ARG A O 1
#